Protein AF-A0A0A9EEJ4-F1 (afdb_monomer)

Nearest PDB structures (foldseek):
  5zhv-assembly1_B  TM=5.953E-01  e=1.862E-01  Mycobacterium tuberculosis H37Rv
  9gc3-assembly1_A  TM=5.800E-01  e=5.829E+00  Saccharomyces cerevisiae
  8yrs-assembly1_B  TM=2.855E-01  e=1.971E+00  Homo sapiens
  7zw0-assembly1_sh  TM=2.719E-01  e=3.080E+00  Saccharomyces cerevisiae W303

Radius of gyration: 34.34 Å; Cα contacts (8 Å, |Δi|>4): 118; chains: 1; bounding box: 47×84×95 Å

Structure (mmCIF, N/CA/C/O backbone):
data_AF-A0A0A9EEJ4-F1
#
_entry.id   AF-A0A0A9EEJ4-F1
#
loop_
_atom_site.group_PDB
_atom_site.id
_atom_site.type_symbol
_atom_site.label_atom_id
_atom_site.label_alt_id
_atom_site.label_comp_id
_atom_site.label_asym_id
_atom_site.label_entity_id
_atom_site.label_seq_id
_atom_site.pdbx_PDB_ins_code
_atom_site.Cartn_x
_atom_site.Cartn_y
_atom_site.Cartn_z
_atom_site.occupancy
_atom_site.B_iso_or_equiv
_atom_site.auth_seq_id
_atom_site.auth_comp_id
_atom_site.auth_asym_id
_atom_site.auth_atom_id
_atom_site.pdbx_PDB_model_num
ATOM 1 N N . MET A 1 1 ? 6.257 54.494 21.603 1.00 37.84 1 MET A N 1
ATOM 2 C CA . MET A 1 1 ? 5.695 55.769 21.110 1.00 37.84 1 MET A CA 1
ATOM 3 C C . MET A 1 1 ? 5.157 55.536 19.700 1.00 37.84 1 MET A C 1
ATOM 5 O O . MET A 1 1 ? 5.850 54.915 18.909 1.00 37.84 1 MET A O 1
ATOM 9 N N . ARG A 1 2 ? 3.903 55.949 19.459 1.00 38.66 2 ARG A N 1
ATOM 10 C CA . ARG A 1 2 ? 3.263 56.267 18.155 1.00 38.66 2 ARG A CA 1
ATOM 11 C C . ARG A 1 2 ? 4.177 57.194 17.315 1.00 38.66 2 ARG A C 1
ATOM 13 O O . ARG A 1 2 ? 4.984 57.869 17.937 1.00 38.66 2 ARG A O 1
ATOM 20 N N . SER A 1 3 ? 4.116 57.373 15.995 1.00 41.47 3 SER A N 1
ATOM 21 C CA . SER A 1 3 ? 3.251 56.992 14.863 1.00 41.47 3 SER A CA 1
ATOM 22 C C . SER A 1 3 ? 4.036 57.347 13.572 1.00 41.47 3 SER A C 1
ATOM 24 O O . SER A 1 3 ? 5.113 57.929 13.658 1.00 41.47 3 SER A O 1
ATOM 26 N N . ASP A 1 4 ? 3.423 57.068 12.420 1.00 43.72 4 ASP A N 1
ATOM 27 C CA . ASP A 1 4 ? 3.525 57.811 11.149 1.00 43.72 4 ASP A CA 1
ATOM 28 C C . ASP A 1 4 ? 4.424 57.255 10.030 1.00 43.72 4 ASP A C 1
ATOM 30 O O . ASP A 1 4 ? 5.625 57.491 9.947 1.00 43.72 4 ASP A O 1
ATOM 34 N N . TYR A 1 5 ? 3.747 56.593 9.082 1.00 50.38 5 TYR A N 1
ATOM 35 C CA . TYR A 1 5 ? 4.026 56.724 7.649 1.00 50.38 5 TYR A CA 1
ATOM 36 C C . TYR A 1 5 ? 3.528 58.093 7.158 1.00 50.38 5 TYR A C 1
ATOM 38 O O . TYR A 1 5 ? 2.455 58.539 7.571 1.00 50.38 5 TYR A O 1
ATOM 46 N N . PRO A 1 6 ? 4.265 58.740 6.247 1.00 56.38 6 PRO A N 1
ATOM 47 C CA . PRO A 1 6 ? 3.850 58.826 4.835 1.00 56.38 6 PRO A CA 1
ATOM 48 C C . PRO A 1 6 ? 5.083 58.655 3.914 1.00 56.38 6 PRO A C 1
ATOM 50 O O . PRO A 1 6 ? 6.211 58.663 4.382 1.00 56.38 6 PRO A O 1
ATOM 53 N N . GLY A 1 7 ? 5.051 58.474 2.598 1.00 40.34 7 GLY A N 1
ATOM 54 C CA . GLY A 1 7 ? 4.046 58.579 1.553 1.00 40.34 7 GLY A CA 1
ATOM 55 C C . GLY A 1 7 ? 4.814 58.761 0.227 1.00 40.34 7 GLY A C 1
ATOM 56 O O . GLY A 1 7 ? 5.746 59.551 0.165 1.00 40.34 7 GLY A O 1
ATOM 57 N N . ARG A 1 8 ? 4.443 57.967 -0.786 1.00 48.59 8 ARG A N 1
ATOM 58 C CA . ARG A 1 8 ? 4.643 58.102 -2.250 1.00 48.59 8 ARG A CA 1
ATOM 59 C C . ARG A 1 8 ? 5.646 59.133 -2.815 1.00 48.59 8 ARG A C 1
ATOM 61 O O . ARG A 1 8 ? 5.447 60.335 -2.701 1.00 48.59 8 ARG A O 1
ATOM 68 N N . SER A 1 9 ? 6.530 58.631 -3.679 1.00 49.25 9 SER A N 1
ATOM 69 C CA . SER A 1 9 ? 6.999 59.264 -4.929 1.00 49.25 9 SER A CA 1
ATOM 70 C C . SER A 1 9 ? 7.609 58.130 -5.772 1.00 49.25 9 SER A C 1
ATOM 72 O O . SER A 1 9 ? 8.343 57.330 -5.208 1.00 49.25 9 SER A O 1
ATOM 74 N N . GLY A 1 10 ? 7.349 57.864 -7.047 1.00 38.97 10 GLY A N 1
ATOM 75 C CA . GLY A 1 10 ? 6.720 58.557 -8.166 1.00 38.97 10 GLY A CA 1
ATOM 76 C C . GLY A 1 10 ? 7.375 57.955 -9.426 1.00 38.97 10 GLY A C 1
ATOM 77 O O . GLY A 1 10 ? 8.571 57.675 -9.386 1.00 38.97 10 GLY A O 1
ATOM 78 N N . GLY A 1 11 ? 6.624 57.717 -10.506 1.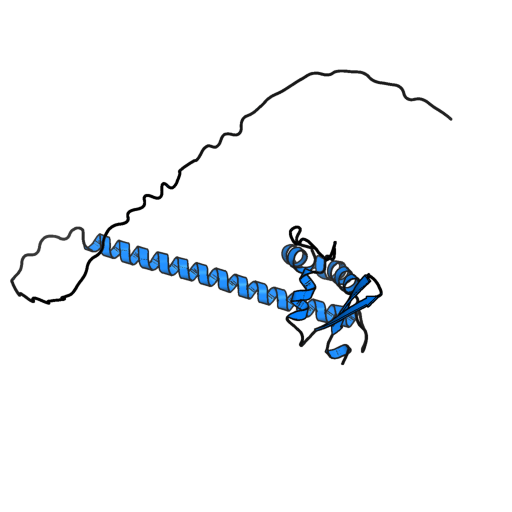00 43.16 11 GLY A N 1
ATOM 79 C CA . GLY A 1 11 ? 7.201 57.378 -11.816 1.00 43.16 11 GLY A CA 1
ATOM 80 C C . GLY A 1 11 ? 6.622 56.131 -12.475 1.00 43.16 11 GLY A C 1
ATOM 81 O O . GLY A 1 11 ? 7.197 55.049 -12.392 1.00 43.16 11 GLY A O 1
ATOM 82 N N . ASP A 1 12 ? 5.496 56.319 -13.156 1.00 41.22 12 ASP A N 1
ATOM 83 C CA . ASP A 1 12 ? 5.057 55.477 -14.263 1.00 41.22 12 ASP A CA 1
ATOM 84 C C . ASP A 1 12 ? 6.019 55.696 -15.445 1.00 41.22 12 ASP A C 1
ATOM 86 O O . ASP A 1 12 ? 6.327 56.849 -15.735 1.00 41.22 12 ASP A O 1
ATOM 90 N N . ASP A 1 13 ? 6.463 54.648 -16.150 1.00 47.88 13 ASP A N 1
ATOM 91 C CA . ASP A 1 13 ? 6.586 54.750 -17.609 1.00 47.88 13 ASP A CA 1
ATOM 92 C C . ASP A 1 13 ? 6.697 53.403 -18.333 1.00 47.88 13 ASP A C 1
ATOM 94 O O . ASP A 1 13 ? 7.284 52.423 -17.870 1.00 47.88 13 ASP A O 1
ATOM 98 N N . TYR A 1 14 ? 6.051 53.381 -19.491 1.00 42.03 14 TYR A N 1
ATOM 99 C CA . TYR A 1 14 ? 5.672 52.216 -20.272 1.00 42.03 14 TYR A CA 1
ATOM 100 C C . TYR A 1 14 ? 6.805 51.745 -21.194 1.00 42.03 14 TYR A C 1
ATOM 102 O O . TYR A 1 14 ? 7.314 52.503 -22.013 1.00 42.03 14 TYR A O 1
ATOM 110 N N . GLY A 1 15 ? 7.124 50.448 -21.144 1.00 43.34 15 GLY A N 1
ATOM 111 C CA . GLY A 1 15 ? 8.096 49.797 -22.028 1.00 43.34 15 GLY A CA 1
ATOM 112 C C . GLY A 1 15 ? 7.591 48.453 -22.542 1.00 43.34 15 GLY A C 1
ATOM 113 O O . GLY A 1 15 ? 8.057 47.396 -22.130 1.00 43.34 15 GLY A O 1
ATOM 114 N N . ARG A 1 16 ? 6.600 48.496 -23.434 1.00 46.62 16 ARG A N 1
ATOM 115 C CA . ARG A 1 16 ? 6.071 47.350 -24.182 1.00 46.62 16 ARG A CA 1
ATOM 116 C C . ARG A 1 16 ? 7.110 46.909 -25.220 1.00 46.62 16 ARG A C 1
ATOM 118 O O . ARG A 1 16 ? 7.367 47.651 -26.161 1.00 46.62 16 ARG A O 1
ATOM 125 N N 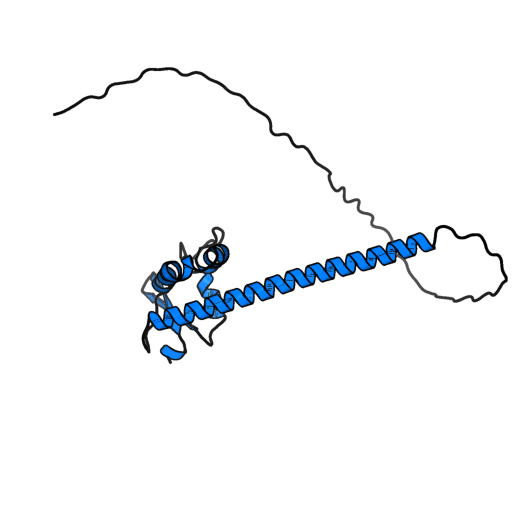. SER A 1 17 ? 7.652 45.699 -25.096 1.00 47.75 17 SER A N 1
ATOM 126 C CA . SER A 1 17 ? 8.357 45.031 -26.197 1.00 47.75 17 SER A CA 1
ATOM 127 C C . SER A 1 17 ? 7.843 43.603 -26.345 1.00 47.75 17 SER A C 1
ATOM 129 O O . SER A 1 17 ? 8.159 42.715 -25.556 1.00 47.75 17 SER A O 1
ATOM 131 N N . ASN A 1 18 ? 6.986 43.429 -27.352 1.00 47.16 18 ASN A N 1
ATOM 132 C CA . ASN A 1 18 ? 6.568 42.141 -27.884 1.00 47.16 18 ASN A CA 1
ATOM 133 C C . ASN A 1 18 ? 7.715 41.576 -28.730 1.00 47.16 18 ASN A C 1
ATOM 135 O O . ASN A 1 18 ? 8.058 42.152 -29.761 1.00 47.16 18 ASN A O 1
ATOM 139 N N . GLY A 1 19 ? 8.265 40.437 -28.316 1.00 46.44 19 GLY A N 1
ATOM 140 C CA . GLY A 1 19 ? 9.132 39.600 -29.139 1.00 46.44 19 GLY A CA 1
ATOM 141 C C . GLY A 1 19 ? 8.410 38.303 -29.477 1.00 46.44 19 GLY A C 1
ATOM 142 O O . GLY A 1 19 ? 8.308 37.417 -28.634 1.00 46.44 19 GLY A O 1
ATOM 143 N N . ASP A 1 20 ? 7.889 38.239 -30.700 1.00 47.47 20 ASP A N 1
ATOM 144 C CA . ASP A 1 20 ? 7.136 37.123 -31.262 1.00 47.47 20 ASP A CA 1
ATOM 145 C C . ASP A 1 20 ? 7.903 35.794 -31.246 1.00 47.47 20 ASP A C 1
ATOM 147 O O . ASP A 1 20 ? 9.021 35.636 -31.736 1.00 47.47 20 ASP A O 1
ATOM 151 N N . ASN A 1 21 ? 7.188 34.793 -30.767 1.00 46.34 21 ASN A N 1
ATOM 152 C CA . ASN A 1 21 ? 7.410 33.370 -30.900 1.00 46.34 21 ASN A CA 1
ATOM 153 C C . ASN A 1 21 ? 6.826 32.884 -32.237 1.00 46.34 21 ASN A C 1
ATOM 155 O O . ASN A 1 21 ? 5.614 32.766 -32.408 1.00 46.34 21 ASN A O 1
ATOM 159 N N . ARG A 1 22 ? 7.694 32.547 -33.202 1.00 36.47 22 ARG A N 1
ATOM 160 C CA . ARG A 1 22 ? 7.271 31.918 -34.464 1.00 36.47 22 ARG A CA 1
ATOM 161 C C . ARG A 1 22 ? 8.264 30.867 -34.956 1.00 36.47 22 ARG A C 1
ATOM 163 O O . ARG A 1 22 ? 9.006 31.100 -35.902 1.00 36.47 22 ARG A O 1
ATOM 170 N N . ILE A 1 23 ? 8.212 29.669 -34.376 1.00 46.16 23 ILE A N 1
ATOM 171 C CA . ILE A 1 23 ? 8.707 28.464 -35.055 1.00 46.16 23 ILE A CA 1
ATOM 172 C C . ILE A 1 23 ? 7.507 27.811 -35.743 1.00 46.16 23 ILE A C 1
ATOM 174 O O . ILE A 1 23 ? 6.693 27.130 -35.127 1.00 46.16 23 ILE A O 1
ATOM 178 N N . LYS A 1 24 ? 7.374 28.089 -37.043 1.00 52.50 24 LYS A N 1
ATOM 179 C CA . LYS A 1 24 ? 6.506 27.354 -37.964 1.00 52.50 24 LYS A CA 1
ATOM 180 C C . LYS A 1 24 ? 7.285 26.151 -38.493 1.00 52.50 24 LYS A C 1
ATOM 182 O O . LYS A 1 24 ? 8.160 26.339 -39.329 1.00 52.50 24 LYS A O 1
ATOM 187 N N . THR A 1 25 ? 6.876 24.945 -38.116 1.00 39.69 25 THR A N 1
ATOM 188 C CA . THR A 1 25 ? 7.113 23.747 -38.934 1.00 39.69 25 THR A CA 1
ATOM 189 C C . THR A 1 25 ? 5.821 22.948 -38.977 1.00 39.69 25 THR A C 1
ATOM 191 O O . THR A 1 25 ? 5.593 22.035 -38.191 1.00 39.69 25 THR A O 1
ATOM 194 N N . GLY A 1 26 ? 4.932 23.356 -39.879 1.00 36.62 26 GLY A N 1
ATOM 195 C CA . GLY A 1 26 ? 3.827 22.522 -40.320 1.00 36.62 26 GLY A CA 1
ATOM 196 C C . GLY A 1 26 ? 4.304 21.684 -41.493 1.00 36.62 26 GLY A C 1
ATOM 197 O O . GLY A 1 26 ? 4.732 22.260 -42.482 1.00 36.62 26 GLY A O 1
ATOM 198 N N . ASN A 1 27 ? 4.198 20.361 -41.382 1.00 43.28 27 ASN A N 1
ATOM 199 C CA . ASN A 1 27 ? 4.084 19.462 -42.525 1.00 43.28 27 ASN A CA 1
ATOM 200 C C . ASN A 1 27 ? 2.895 18.540 -42.249 1.00 43.28 27 ASN A C 1
ATOM 202 O O . ASN A 1 27 ? 2.965 17.560 -41.512 1.00 43.28 27 ASN A O 1
ATOM 206 N N . GLU A 1 28 ? 1.771 18.961 -42.809 1.00 41.34 28 GLU A N 1
ATOM 207 C CA . GLU A 1 28 ? 0.461 18.342 -42.767 1.00 41.34 28 GLU A CA 1
ATOM 208 C C . GLU A 1 28 ? 0.470 16.994 -43.506 1.00 41.34 28 GLU A C 1
ATOM 210 O O . GLU A 1 28 ? 0.708 16.926 -44.714 1.00 41.34 28 GLU A O 1
ATOM 215 N N . MET A 1 29 ? 0.210 15.896 -42.787 1.00 47.00 29 MET A N 1
ATOM 216 C CA . MET A 1 29 ? 0.003 14.580 -43.396 1.00 47.00 29 MET A CA 1
ATOM 217 C C . MET A 1 29 ? -1.349 14.548 -44.107 1.00 47.00 29 MET A C 1
ATOM 219 O O . MET A 1 29 ? -2.385 14.191 -43.541 1.00 47.00 29 MET A O 1
ATOM 223 N N . ARG A 1 30 ? -1.327 14.888 -45.393 1.00 48.34 30 ARG A N 1
ATOM 224 C CA . ARG A 1 30 ? -2.459 14.729 -46.302 1.00 48.34 30 ARG A CA 1
ATOM 225 C C . ARG A 1 30 ? -2.696 13.236 -46.565 1.00 48.34 30 ARG A C 1
ATOM 227 O O . ARG A 1 30 ? -2.124 12.647 -47.479 1.00 48.34 30 ARG A O 1
ATOM 234 N N . ARG A 1 31 ? -3.557 12.606 -45.757 1.00 46.72 31 ARG A N 1
ATOM 235 C CA . ARG A 1 31 ? -4.107 11.267 -46.029 1.00 46.72 31 ARG A CA 1
ATOM 236 C C . ARG A 1 31 ? -4.924 11.320 -47.319 1.00 46.72 31 ARG A C 1
ATOM 238 O O . ARG A 1 31 ? -6.048 11.817 -47.331 1.00 46.72 31 ARG A O 1
ATOM 245 N N . LYS A 1 32 ? -4.360 10.808 -48.413 1.00 51.06 32 LYS A N 1
ATOM 246 C CA . LYS A 1 32 ? -5.093 10.573 -49.657 1.00 51.06 32 LYS A CA 1
ATOM 247 C C . LYS A 1 32 ? -5.678 9.164 -49.601 1.00 51.06 32 LYS A C 1
ATOM 249 O O . LYS A 1 32 ? -4.960 8.172 -49.643 1.00 51.06 32 LYS A O 1
ATOM 254 N N . LEU A 1 33 ? -6.996 9.108 -49.451 1.00 51.00 33 LEU A N 1
ATOM 255 C CA . LEU A 1 33 ? -7.800 7.901 -49.567 1.00 51.00 33 LEU A CA 1
ATOM 256 C C . LEU A 1 33 ? -7.729 7.412 -51.024 1.00 51.00 33 LEU A C 1
ATOM 258 O O . LEU A 1 33 ? -8.130 8.143 -51.928 1.00 51.00 33 LEU A O 1
ATOM 262 N N . MET A 1 34 ? -7.268 6.184 -51.253 1.00 43.66 34 MET A N 1
ATOM 263 C CA . MET A 1 34 ? -7.609 5.436 -52.463 1.00 43.66 34 MET A CA 1
ATOM 264 C C . MET A 1 34 ? -8.391 4.193 -52.045 1.00 43.66 34 MET A C 1
ATOM 266 O O . MET A 1 34 ? -7.848 3.222 -51.531 1.00 43.66 34 MET A O 1
ATOM 270 N N . ARG A 1 35 ? -9.713 4.283 -52.219 1.00 48.00 35 ARG A N 1
ATOM 271 C CA . ARG A 1 35 ? -10.595 3.129 -52.422 1.00 48.00 35 ARG A CA 1
ATOM 272 C C . ARG A 1 35 ? -10.533 2.753 -53.905 1.00 48.00 35 ARG A C 1
ATOM 274 O O . ARG A 1 35 ? -10.275 3.630 -54.723 1.00 48.00 35 ARG A O 1
ATOM 281 N N . GLN A 1 36 ? -10.942 1.512 -54.190 1.00 38.81 36 GLN A N 1
ATOM 282 C CA . GLN A 1 36 ? -11.051 0.807 -55.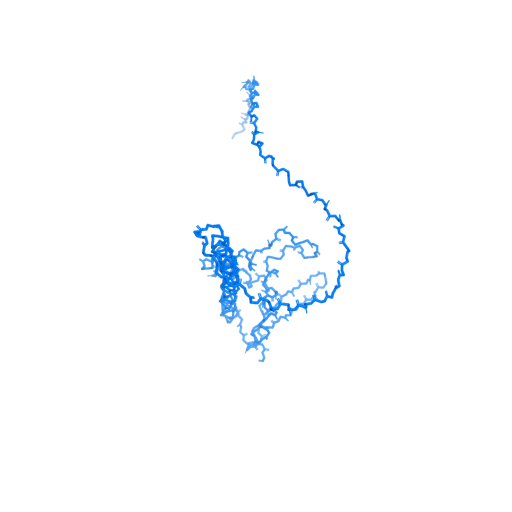485 1.00 38.81 36 GLN A CA 1
ATOM 283 C C . GLN A 1 36 ? -9.851 -0.134 -55.707 1.00 38.81 36 GLN A C 1
ATOM 285 O O . GLN A 1 36 ? -8.719 0.286 -55.559 1.00 38.81 36 GLN A O 1
ATOM 290 N N . SER A 1 37 ? -9.999 -1.426 -56.005 1.00 35.44 37 SER A N 1
ATOM 291 C CA . SER A 1 37 ? -11.172 -2.204 -56.413 1.00 35.44 37 SER A CA 1
ATOM 292 C C . SER A 1 37 ? -10.875 -3.708 -56.327 1.00 35.44 37 SER A C 1
ATOM 294 O O . SER A 1 37 ? -9.885 -4.172 -56.870 1.00 35.44 37 SER A O 1
ATOM 296 N N . LYS A 1 38 ? -11.778 -4.452 -55.678 1.00 41.28 38 LYS A N 1
ATOM 297 C CA . LYS A 1 38 ? -12.442 -5.673 -56.176 1.00 41.28 38 LYS A CA 1
ATOM 298 C C . LYS A 1 38 ? -11.777 -6.448 -57.339 1.00 41.28 38 LYS A C 1
ATOM 300 O O . LYS A 1 38 ? -11.700 -5.896 -58.432 1.00 41.28 38 LYS A O 1
ATOM 305 N N . LYS A 1 39 ? -11.630 -7.768 -57.100 1.00 33.50 39 LYS A N 1
ATOM 306 C CA . LYS A 1 39 ? -11.737 -8.966 -57.988 1.00 33.50 39 LYS A CA 1
ATOM 307 C C . LYS A 1 39 ? -10.468 -9.832 -57.903 1.00 33.50 39 LYS A C 1
ATOM 309 O O . LYS A 1 39 ? -9.380 -9.317 -58.092 1.00 33.50 39 LYS A O 1
ATOM 314 N N . SER A 1 40 ? -10.561 -11.027 -57.298 1.00 34.19 40 SER A N 1
ATOM 315 C CA . SER A 1 40 ? -10.888 -12.333 -57.931 1.00 34.19 40 SER A CA 1
ATOM 316 C C . SER A 1 40 ? -9.759 -12.776 -58.865 1.00 34.19 40 SER A C 1
ATOM 318 O O . SER A 1 40 ? -9.239 -11.943 -59.582 1.00 34.19 40 SER A O 1
ATOM 320 N N . SER A 1 41 ? -9.372 -14.024 -59.053 1.00 37.47 41 SER A N 1
ATOM 321 C CA . SER A 1 41 ? -9.774 -15.360 -58.622 1.00 37.47 41 SER A CA 1
ATOM 322 C C . SER A 1 41 ? -8.772 -16.258 -59.354 1.00 37.47 41 SER A C 1
ATOM 324 O O . SER A 1 41 ? -8.537 -16.000 -60.529 1.00 37.47 41 SER A O 1
ATOM 326 N N . GLY A 1 42 ? -8.287 -17.318 -58.713 1.00 40.59 42 GLY A N 1
ATOM 327 C CA . GLY A 1 42 ? -7.946 -18.562 -59.409 1.00 40.59 42 GLY A CA 1
ATOM 328 C C . GLY A 1 42 ? -6.647 -18.634 -60.223 1.00 40.59 42 GLY A C 1
ATOM 329 O O . GLY A 1 42 ? -6.209 -17.689 -60.861 1.00 40.59 42 GLY A O 1
ATOM 330 N N . GLU A 1 43 ? -6.116 -19.856 -60.208 1.00 33.38 43 GLU A N 1
ATOM 331 C CA . GLU A 1 43 ? -5.149 -20.452 -61.135 1.00 33.38 43 GLU A CA 1
ATOM 332 C C . GLU A 1 43 ? -3.680 -20.020 -61.069 1.00 33.38 43 GLU A C 1
ATOM 334 O O . GLU A 1 43 ? -3.154 -19.243 -61.859 1.00 33.38 43 GLU A O 1
ATOM 339 N N . LEU A 1 44 ? -2.974 -20.714 -60.173 1.00 42.44 44 LEU A N 1
ATOM 340 C CA . LEU A 1 44 ? -1.598 -21.126 -60.400 1.00 42.44 44 LEU A CA 1
ATOM 341 C C . LEU A 1 44 ? -1.589 -22.215 -61.489 1.00 42.44 44 LEU A C 1
ATOM 343 O O . LEU A 1 44 ? -1.829 -23.384 -61.193 1.00 42.44 44 LEU A O 1
ATOM 347 N N . VAL A 1 45 ? -1.292 -21.843 -62.733 1.00 32.56 45 VAL A N 1
ATOM 348 C CA . VAL A 1 45 ? -0.863 -22.805 -63.756 1.00 32.56 45 VAL A CA 1
ATOM 349 C C . VAL A 1 45 ? 0.636 -22.637 -63.939 1.00 32.56 45 VAL A C 1
ATOM 351 O O . VAL A 1 45 ? 1.124 -21.670 -64.521 1.00 32.56 45 VAL A O 1
ATOM 354 N N . ILE A 1 46 ? 1.371 -23.594 -63.382 1.00 47.97 46 ILE A N 1
ATOM 355 C CA . ILE A 1 46 ? 2.795 -23.783 -63.629 1.00 47.97 46 ILE A CA 1
ATOM 356 C C . ILE A 1 46 ? 2.919 -24.261 -65.077 1.00 47.97 46 ILE A C 1
ATOM 358 O O . ILE A 1 46 ? 2.650 -25.423 -65.369 1.00 47.97 46 ILE A O 1
ATOM 362 N N . SER A 1 47 ? 3.323 -23.375 -65.988 1.00 34.72 47 SER A N 1
ATOM 363 C CA . SER A 1 47 ? 3.819 -23.790 -67.299 1.00 34.72 47 SER A CA 1
ATOM 364 C C . SER A 1 47 ? 5.340 -23.759 -67.271 1.00 34.72 47 SER A C 1
ATOM 366 O O . SER A 1 47 ? 5.969 -22.710 -67.394 1.00 34.72 47 SER A O 1
ATOM 368 N N . ASN A 1 48 ? 5.917 -24.940 -67.067 1.00 43.44 48 ASN A N 1
ATOM 369 C CA . ASN A 1 48 ? 7.334 -25.211 -67.229 1.00 43.44 48 ASN A CA 1
ATOM 370 C C . ASN A 1 48 ? 7.624 -25.319 -68.736 1.00 43.44 48 ASN A C 1
ATOM 372 O O . ASN A 1 48 ? 7.252 -26.310 -69.363 1.00 43.44 48 ASN A O 1
ATOM 376 N N . SER A 1 49 ? 8.256 -24.305 -69.330 1.00 41.94 49 SER A N 1
ATOM 377 C CA . SER A 1 49 ? 8.823 -24.409 -70.678 1.00 41.94 49 SER A CA 1
ATOM 378 C C . SER A 1 49 ? 10.313 -24.092 -70.641 1.00 41.94 49 SER A C 1
ATOM 380 O O . SER A 1 49 ? 10.740 -22.946 -70.523 1.00 41.94 49 SER A O 1
ATOM 382 N N . TYR A 1 50 ? 11.078 -25.168 -70.731 1.00 46.25 50 TYR A N 1
ATOM 383 C CA . TYR A 1 50 ? 12.512 -25.260 -70.977 1.00 46.25 50 TYR A CA 1
ATOM 384 C C . TYR A 1 50 ? 12.879 -24.564 -72.299 1.00 46.25 50 TYR A C 1
ATOM 386 O O . TYR A 1 50 ? 12.241 -24.819 -73.319 1.00 46.25 50 TYR A O 1
ATOM 394 N N . GLY A 1 51 ? 13.928 -23.732 -72.295 1.00 32.28 51 GLY A N 1
ATOM 395 C CA . GLY A 1 51 ? 14.416 -23.078 -73.514 1.00 32.28 51 GLY A CA 1
ATOM 396 C C . GLY A 1 51 ? 15.613 -22.137 -73.327 1.00 32.28 51 GLY A C 1
ATOM 397 O O . GLY A 1 51 ? 15.443 -20.931 -73.371 1.00 32.28 51 GLY A O 1
ATOM 398 N N . ILE A 1 52 ? 16.797 -22.725 -73.121 1.00 35.09 52 ILE A N 1
ATOM 399 C CA . ILE A 1 52 ? 18.145 -22.318 -73.589 1.00 35.09 52 ILE A CA 1
ATOM 400 C C . ILE A 1 52 ? 18.590 -20.835 -73.462 1.00 35.09 52 ILE A C 1
ATOM 402 O O . ILE A 1 52 ? 18.191 -19.971 -74.231 1.00 35.09 52 ILE A O 1
ATOM 406 N N . ASN A 1 53 ? 19.563 -20.646 -72.557 1.00 41.84 53 ASN A N 1
ATOM 407 C CA . ASN A 1 53 ? 20.732 -19.746 -72.549 1.00 41.84 53 ASN A CA 1
ATOM 408 C C . ASN A 1 53 ? 20.681 -18.396 -73.292 1.00 41.84 53 ASN A C 1
ATOM 410 O O . ASN A 1 53 ? 20.839 -18.336 -74.509 1.00 41.84 53 ASN A O 1
ATOM 414 N N . ALA A 1 54 ? 20.751 -17.320 -72.510 1.00 36.34 54 ALA A N 1
ATOM 415 C CA . ALA A 1 54 ? 21.707 -16.234 -72.721 1.00 36.34 54 ALA A CA 1
ATOM 416 C C . ALA A 1 54 ? 21.919 -15.526 -71.375 1.00 36.34 54 ALA A C 1
ATOM 418 O O . ALA A 1 54 ? 20.946 -15.088 -70.767 1.00 36.34 54 ALA A O 1
ATOM 419 N N . ASP A 1 55 ? 23.162 -15.422 -70.905 1.00 45.19 55 ASP A N 1
ATOM 420 C CA . ASP A 1 55 ? 23.506 -14.480 -69.838 1.00 45.19 55 ASP A CA 1
ATOM 421 C C . ASP A 1 55 ? 23.393 -13.047 -70.381 1.00 45.19 55 ASP A C 1
ATOM 423 O O . ASP A 1 55 ? 23.989 -12.737 -71.418 1.00 45.19 55 ASP A O 1
ATOM 427 N N . PRO A 1 56 ? 22.752 -12.129 -69.642 1.00 39.91 56 PRO A N 1
ATOM 428 C CA . PRO A 1 56 ? 23.193 -10.752 -69.635 1.00 39.91 56 PRO A CA 1
ATOM 429 C C . PRO A 1 56 ? 23.564 -10.355 -68.206 1.00 39.91 56 PRO A C 1
ATOM 431 O O . PRO A 1 56 ? 22.728 -10.295 -67.309 1.00 39.91 56 PRO A O 1
ATOM 434 N N . VAL A 1 57 ? 24.859 -10.093 -68.030 1.00 42.28 57 VAL A N 1
ATOM 435 C CA . VAL A 1 57 ? 25.417 -8.951 -67.291 1.00 42.28 57 VAL A CA 1
ATOM 436 C C . VAL A 1 57 ? 24.471 -8.381 -66.227 1.00 42.28 57 VAL A C 1
ATOM 438 O O . VAL A 1 57 ? 23.540 -7.630 -66.517 1.00 42.28 57 VAL A O 1
ATOM 441 N N . GLY A 1 58 ? 24.746 -8.753 -64.976 1.00 52.44 58 GLY A N 1
ATOM 442 C CA . GLY A 1 58 ? 23.915 -8.435 -63.826 1.00 52.44 58 GLY A CA 1
ATOM 443 C C . GLY A 1 58 ? 23.638 -6.948 -63.672 1.00 52.44 58 GLY A C 1
ATOM 444 O O . GLY A 1 58 ? 24.550 -6.124 -63.680 1.00 52.44 58 GLY A O 1
ATOM 445 N N . THR A 1 59 ? 22.376 -6.583 -63.467 1.00 52.28 59 THR A N 1
ATOM 446 C CA . THR A 1 59 ? 22.036 -5.326 -62.800 1.00 52.28 59 THR A CA 1
ATOM 447 C C . THR A 1 59 ? 20.597 -5.347 -62.279 1.00 52.28 59 THR A C 1
ATOM 449 O O . THR A 1 59 ? 19.670 -5.793 -62.944 1.00 52.28 59 THR A O 1
ATOM 452 N N . LEU A 1 60 ? 20.426 -4.770 -61.087 1.00 47.25 60 LEU A N 1
ATOM 453 C CA . LEU A 1 60 ? 19.184 -4.276 -60.477 1.00 47.25 60 LEU A CA 1
ATOM 454 C C . LEU A 1 60 ? 18.344 -5.230 -59.604 1.00 47.25 60 LEU A C 1
ATOM 456 O O . LEU A 1 60 ? 17.935 -4.775 -58.539 1.00 47.25 60 LEU A O 1
ATOM 460 N N . SER A 1 61 ? 18.136 -6.506 -59.945 1.00 46.44 61 SER A N 1
ATOM 461 C CA . SER A 1 61 ? 17.245 -7.384 -59.144 1.00 46.44 61 SER A CA 1
ATOM 462 C C . SER A 1 61 ? 17.802 -7.721 -57.746 1.00 46.44 61 SER A C 1
ATOM 464 O O . SER A 1 61 ? 17.092 -7.638 -56.743 1.00 46.44 61 SER A O 1
ATOM 466 N N . ASP A 1 62 ? 19.108 -7.979 -57.636 1.00 47.50 62 ASP A N 1
ATOM 467 C CA . ASP A 1 62 ? 19.736 -8.384 -56.365 1.00 47.50 62 ASP A CA 1
ATOM 468 C C . ASP A 1 62 ? 19.815 -7.250 -55.332 1.00 47.50 62 ASP A C 1
ATOM 470 O O . ASP A 1 62 ? 19.853 -7.483 -54.121 1.00 47.50 62 ASP A O 1
ATOM 474 N N . ARG A 1 63 ? 19.797 -5.991 -55.791 1.00 49.38 63 ARG A N 1
ATOM 475 C CA . ARG A 1 63 ? 19.870 -4.817 -54.906 1.00 49.38 63 ARG A CA 1
ATOM 476 C C . ARG A 1 63 ? 18.549 -4.552 -54.189 1.00 49.38 63 ARG A C 1
ATOM 478 O O . ARG A 1 63 ? 18.577 -3.997 -53.094 1.00 49.38 63 ARG A O 1
ATOM 485 N N . VAL A 1 64 ? 17.419 -4.941 -54.782 1.00 51.66 64 VAL A N 1
ATOM 486 C CA . VAL A 1 64 ? 16.092 -4.771 -54.172 1.00 51.66 64 VAL A CA 1
ATOM 487 C C . VAL A 1 64 ? 15.846 -5.870 -53.137 1.00 51.66 64 VAL A C 1
ATOM 489 O O . VAL A 1 64 ? 15.487 -5.540 -52.009 1.00 51.66 64 VAL A O 1
ATOM 492 N N . ASN A 1 65 ? 16.199 -7.127 -53.440 1.00 51.88 65 ASN A N 1
ATOM 493 C CA . ASN A 1 65 ? 16.134 -8.232 -52.473 1.00 51.88 65 ASN A CA 1
ATOM 494 C C . ASN A 1 65 ? 17.052 -8.007 -51.261 1.00 51.88 65 ASN A C 1
ATOM 496 O O . ASN A 1 65 ? 16.620 -8.178 -50.126 1.00 51.88 65 ASN A O 1
ATOM 500 N N . MET A 1 66 ? 18.291 -7.540 -51.460 1.00 53.12 66 MET A N 1
ATOM 501 C CA . MET A 1 66 ? 19.175 -7.193 -50.336 1.00 53.12 66 MET A CA 1
ATOM 502 C C . MET A 1 66 ? 18.630 -6.042 -49.480 1.00 53.12 66 MET A C 1
ATOM 504 O O . MET A 1 66 ? 18.842 -6.022 -48.270 1.00 53.12 66 MET A O 1
ATOM 508 N N . LEU A 1 67 ? 17.934 -5.071 -50.079 1.00 55.47 67 LEU A N 1
ATOM 509 C CA . LEU A 1 67 ? 17.367 -3.938 -49.347 1.00 55.47 67 LEU A CA 1
ATOM 510 C C . LEU A 1 67 ? 16.085 -4.323 -48.596 1.00 55.47 67 LEU A C 1
ATOM 512 O O . LEU A 1 67 ? 15.862 -3.803 -47.507 1.00 55.47 67 LEU A O 1
ATOM 516 N N . GLU A 1 68 ? 15.271 -5.232 -49.135 1.00 52.94 68 GLU A N 1
ATOM 517 C CA . GLU A 1 68 ? 14.091 -5.782 -48.458 1.00 52.94 68 GLU A CA 1
ATOM 518 C C . GLU A 1 68 ? 14.460 -6.741 -47.325 1.00 52.94 68 GLU A C 1
ATOM 520 O O . GLU A 1 68 ? 13.914 -6.592 -46.235 1.00 52.94 68 GLU A O 1
ATOM 525 N N . ILE A 1 69 ? 15.454 -7.620 -47.507 1.00 56.09 69 ILE A N 1
ATOM 526 C CA . ILE A 1 69 ? 15.987 -8.472 -46.426 1.00 56.09 69 ILE A CA 1
ATOM 527 C C . ILE A 1 69 ? 16.538 -7.593 -45.291 1.00 56.09 69 ILE A C 1
ATOM 529 O O . ILE A 1 69 ? 16.177 -7.760 -44.128 1.00 56.09 69 ILE A O 1
ATOM 533 N N . ARG A 1 70 ? 17.320 -6.555 -45.626 1.00 56.84 70 ARG A N 1
ATOM 534 C CA . ARG A 1 70 ? 17.887 -5.626 -44.633 1.00 56.84 70 ARG A CA 1
ATOM 535 C C . ARG A 1 70 ? 16.836 -4.730 -43.958 1.00 56.84 70 ARG A C 1
ATOM 537 O O . ARG A 1 70 ? 17.081 -4.252 -42.852 1.00 56.84 70 ARG A O 1
ATOM 544 N N . ARG A 1 71 ? 15.692 -4.465 -44.605 1.00 56.91 71 ARG A N 1
ATOM 545 C CA . ARG A 1 71 ? 14.551 -3.724 -44.026 1.00 56.91 71 ARG A CA 1
ATOM 546 C C . ARG A 1 71 ? 13.710 -4.621 -43.114 1.00 56.91 71 ARG A C 1
ATOM 548 O O . ARG A 1 71 ? 13.451 -4.226 -41.983 1.00 56.91 71 ARG A O 1
ATOM 555 N N . ALA A 1 72 ? 13.382 -5.836 -43.552 1.00 55.56 72 ALA A N 1
ATOM 556 C CA . ALA A 1 72 ? 12.630 -6.814 -42.768 1.00 55.56 72 ALA A CA 1
ATOM 557 C C . ALA A 1 72 ? 13.368 -7.231 -41.482 1.00 55.56 72 ALA A C 1
ATOM 559 O O . ALA A 1 72 ? 12.750 -7.311 -40.417 1.00 55.56 72 ALA A O 1
ATOM 560 N N . ASP A 1 73 ? 14.693 -7.407 -41.540 1.00 59.00 73 ASP A N 1
ATOM 561 C CA . ASP A 1 73 ? 15.512 -7.696 -40.356 1.00 59.00 73 ASP A CA 1
ATOM 562 C C . ASP A 1 73 ? 15.553 -6.515 -39.380 1.00 59.00 73 ASP A C 1
ATOM 564 O O . ASP A 1 73 ? 15.456 -6.703 -38.167 1.00 59.00 73 ASP A O 1
ATOM 568 N N . LYS A 1 74 ? 15.643 -5.282 -39.893 1.00 60.94 74 LYS A N 1
ATOM 569 C CA . LYS A 1 74 ? 15.691 -4.073 -39.059 1.00 60.94 74 LYS A CA 1
ATOM 570 C C . LYS A 1 74 ? 14.348 -3.779 -38.386 1.00 60.94 74 LYS A C 1
ATOM 572 O O . LYS A 1 74 ? 14.335 -3.368 -37.226 1.00 60.94 74 LYS A O 1
ATOM 577 N N . ASP A 1 75 ? 13.234 -4.023 -39.071 1.00 65.94 75 ASP A N 1
ATOM 578 C CA . ASP A 1 75 ? 11.890 -3.865 -38.507 1.00 65.94 75 ASP A CA 1
ATOM 579 C C . ASP A 1 75 ? 11.586 -4.962 -37.473 1.00 65.94 75 ASP A C 1
ATOM 581 O O . ASP A 1 75 ? 11.035 -4.681 -36.405 1.00 65.94 75 ASP A O 1
ATOM 585 N N . THR A 1 76 ? 12.044 -6.193 -37.723 1.00 75.69 76 THR A N 1
ATOM 586 C CA . THR A 1 76 ? 11.949 -7.303 -36.762 1.00 75.69 76 THR A CA 1
ATOM 587 C C . THR A 1 76 ? 12.809 -7.050 -35.522 1.00 75.69 76 THR A C 1
ATOM 589 O O . THR A 1 76 ? 12.359 -7.296 -34.400 1.00 75.69 76 THR A O 1
ATOM 592 N N . GLU A 1 77 ? 14.025 -6.528 -35.693 1.00 77.62 77 GLU A N 1
ATOM 593 C CA . GLU A 1 77 ? 14.928 -6.225 -34.584 1.00 77.62 77 GLU A CA 1
ATOM 594 C C . GLU A 1 77 ? 14.440 -5.035 -33.754 1.00 77.62 77 GLU A C 1
ATOM 596 O O . GLU A 1 77 ? 14.389 -5.133 -32.531 1.00 77.62 77 GLU A O 1
ATOM 601 N N . ASN A 1 78 ? 13.955 -3.958 -34.382 1.00 79.56 78 ASN A N 1
ATOM 602 C CA . ASN A 1 78 ? 13.300 -2.862 -33.661 1.00 79.56 78 ASN A CA 1
ATOM 603 C C . ASN A 1 78 ? 12.096 -3.361 -32.847 1.00 79.56 78 ASN A C 1
ATOM 605 O O . ASN A 1 78 ? 11.939 -2.993 -31.684 1.00 79.56 78 ASN A O 1
ATOM 609 N N . GLN A 1 79 ? 11.281 -4.260 -33.408 1.00 81.12 79 GLN A N 1
ATOM 610 C CA . GLN A 1 79 ? 10.154 -4.854 -32.687 1.00 81.12 79 GLN A CA 1
ATOM 611 C C . GLN A 1 79 ? 10.605 -5.773 -31.535 1.00 81.12 79 GLN A C 1
ATOM 613 O O . GLN A 1 79 ? 9.919 -5.886 -30.514 1.00 81.12 79 GLN A O 1
ATOM 618 N N . ARG A 1 80 ? 11.744 -6.464 -31.669 1.00 81.88 80 ARG A N 1
ATOM 619 C CA . ARG A 1 80 ? 12.346 -7.264 -30.587 1.00 81.88 80 ARG A CA 1
ATOM 620 C C . ARG A 1 80 ? 12.909 -6.382 -29.480 1.00 81.88 80 ARG A C 1
ATOM 622 O O . ARG A 1 80 ? 12.629 -6.662 -28.317 1.00 81.88 80 ARG A O 1
ATOM 629 N N . LEU A 1 81 ? 13.626 -5.315 -29.824 1.00 83.50 81 LEU A N 1
ATOM 630 C CA . LEU A 1 81 ? 14.152 -4.335 -28.875 1.00 83.50 81 LEU A CA 1
ATOM 631 C C . LEU A 1 81 ? 13.023 -3.638 -28.119 1.00 83.50 81 LEU A C 1
ATOM 633 O O . LEU A 1 81 ? 13.087 -3.536 -26.900 1.00 83.50 81 LEU A O 1
ATOM 637 N N . GLN A 1 82 ? 11.947 -3.253 -28.807 1.00 80.69 82 GLN A N 1
ATOM 638 C CA . GLN A 1 82 ? 10.776 -2.655 -28.170 1.00 80.69 82 GLN A CA 1
ATOM 639 C C . GLN A 1 82 ? 10.072 -3.634 -27.219 1.00 80.69 82 GLN A C 1
ATOM 641 O O . GLN A 1 82 ? 9.722 -3.260 -26.102 1.00 80.69 82 GLN A O 1
ATOM 646 N N . ARG A 1 83 ? 9.917 -4.910 -27.611 1.00 78.38 83 ARG A N 1
ATOM 647 C CA . ARG A 1 83 ? 9.388 -5.954 -26.713 1.00 78.38 83 ARG A CA 1
ATOM 648 C C . ARG A 1 83 ? 10.302 -6.225 -25.522 1.00 78.38 83 ARG A C 1
ATOM 650 O O . ARG A 1 83 ? 9.792 -6.482 -24.438 1.00 78.38 83 ARG A O 1
ATOM 657 N N . ARG A 1 84 ? 11.624 -6.204 -25.713 1.00 78.44 84 ARG A N 1
ATOM 658 C CA . ARG A 1 84 ? 12.596 -6.377 -24.628 1.00 78.44 84 ARG A CA 1
ATOM 659 C C . ARG A 1 84 ? 12.524 -5.197 -23.663 1.00 78.44 84 ARG A C 1
ATOM 661 O O . ARG A 1 84 ? 12.318 -5.431 -22.487 1.00 78.44 84 ARG A O 1
ATOM 668 N N . ALA A 1 85 ? 12.554 -3.965 -24.167 1.00 75.38 85 ALA A N 1
ATOM 669 C CA . ALA A 1 85 ? 12.427 -2.761 -23.352 1.00 75.38 85 ALA A CA 1
ATOM 670 C C . ALA A 1 85 ? 11.131 -2.751 -22.526 1.00 75.38 85 ALA A C 1
ATOM 672 O O . ALA A 1 85 ? 11.182 -2.469 -21.337 1.00 75.38 85 ALA A O 1
ATOM 673 N N . TYR A 1 86 ? 9.992 -3.123 -23.124 1.00 77.06 86 TYR A N 1
ATOM 674 C CA . TYR A 1 86 ? 8.713 -3.202 -22.406 1.00 77.06 86 TYR A CA 1
ATOM 675 C C . TYR A 1 86 ? 8.707 -4.295 -21.323 1.00 77.06 86 TYR A C 1
ATOM 677 O O . TYR A 1 86 ? 8.251 -4.080 -20.203 1.00 77.06 86 TYR A O 1
ATOM 685 N N . LYS A 1 87 ? 9.266 -5.473 -21.625 1.00 79.44 87 LYS A N 1
ATOM 686 C CA . LYS A 1 87 ? 9.431 -6.535 -20.621 1.00 79.44 87 LYS A CA 1
ATOM 687 C C . LYS A 1 87 ? 10.361 -6.101 -19.493 1.00 79.44 87 LYS A C 1
ATOM 689 O O . LYS A 1 87 ? 10.058 -6.354 -18.333 1.00 79.44 87 LYS A O 1
ATOM 694 N N . ASP A 1 88 ? 11.463 -5.439 -19.820 1.00 81.06 88 ASP A N 1
ATOM 695 C CA . ASP A 1 88 ? 12.432 -4.966 -18.838 1.00 81.06 88 ASP A CA 1
ATOM 696 C C . ASP A 1 88 ? 11.782 -3.928 -17.911 1.00 81.06 88 ASP A C 1
ATOM 698 O O . ASP A 1 88 ? 11.932 -4.026 -16.693 1.00 81.06 88 ASP A O 1
ATOM 702 N N . THR A 1 89 ? 10.965 -3.010 -18.445 1.00 80.38 89 THR A N 1
ATOM 703 C CA . THR A 1 89 ? 10.200 -2.064 -17.618 1.00 80.38 89 THR A CA 1
ATOM 704 C C . THR A 1 89 ? 9.203 -2.765 -16.703 1.00 80.38 89 THR A C 1
ATOM 706 O O . THR A 1 89 ? 9.170 -2.457 -15.514 1.00 80.38 89 THR A O 1
ATOM 709 N N . ASP A 1 90 ? 8.450 -3.749 -17.199 1.00 83.50 90 ASP A N 1
ATOM 710 C CA . ASP A 1 90 ? 7.488 -4.490 -16.374 1.00 83.50 90 ASP A CA 1
ATOM 711 C C . ASP A 1 90 ? 8.190 -5.275 -15.258 1.00 83.50 90 ASP A C 1
ATOM 713 O O . ASP A 1 90 ? 7.755 -5.274 -14.105 1.00 83.50 90 ASP A O 1
ATOM 717 N N . THR A 1 91 ? 9.320 -5.919 -15.570 1.00 87.75 91 THR A N 1
ATOM 718 C CA . THR A 1 91 ? 10.101 -6.657 -14.565 1.00 87.75 91 THR A CA 1
ATOM 719 C C . THR A 1 91 ? 10.689 -5.740 -13.497 1.00 87.75 91 THR A C 1
ATOM 721 O O . THR A 1 91 ? 10.739 -6.121 -12.324 1.00 87.75 91 THR A O 1
ATOM 724 N N . LEU A 1 92 ? 11.105 -4.531 -13.879 1.00 87.56 92 LEU A N 1
ATOM 725 C CA . LEU A 1 92 ? 11.613 -3.528 -12.954 1.00 87.56 92 LEU A CA 1
ATOM 726 C C . LEU A 1 92 ? 10.502 -3.047 -12.017 1.00 87.56 92 LEU A C 1
ATOM 728 O O . LEU A 1 92 ? 10.700 -3.067 -10.805 1.00 87.56 92 LEU A O 1
ATOM 732 N N . LEU A 1 93 ? 9.323 -2.716 -12.553 1.00 87.50 93 LEU A N 1
ATOM 733 C CA . LEU A 1 93 ? 8.168 -2.295 -11.755 1.00 87.50 93 LEU A CA 1
ATOM 734 C C . LEU A 1 93 ? 7.746 -3.368 -10.745 1.00 87.50 93 LEU A C 1
ATOM 736 O O . LEU A 1 93 ? 7.555 -3.066 -9.570 1.00 87.50 93 LEU A O 1
ATOM 740 N N . LEU A 1 94 ? 7.695 -4.636 -11.161 1.00 88.75 94 LEU A N 1
ATOM 741 C CA . LEU A 1 94 ? 7.386 -5.752 -10.260 1.00 88.75 94 LEU A CA 1
ATOM 742 C C . LEU A 1 94 ? 8.420 -5.901 -9.136 1.00 88.75 94 LEU A C 1
ATOM 744 O O . LEU A 1 94 ? 8.079 -6.256 -8.006 1.00 88.75 94 LEU A O 1
ATOM 748 N N . LYS A 1 95 ? 9.702 -5.661 -9.434 1.00 89.75 95 LYS A N 1
ATOM 749 C CA . LYS A 1 95 ? 10.769 -5.699 -8.427 1.00 89.75 95 LYS A CA 1
ATOM 750 C C . LYS A 1 95 ? 10.627 -4.549 -7.431 1.00 89.75 95 LYS A C 1
ATOM 752 O O . LYS A 1 95 ? 10.795 -4.774 -6.234 1.00 89.75 95 LYS A O 1
ATOM 757 N N . GLU A 1 96 ? 10.307 -3.351 -7.912 1.00 91.38 96 GLU A N 1
ATOM 758 C CA . GLU A 1 96 ? 10.021 -2.193 -7.062 1.00 91.38 96 GLU A CA 1
ATOM 759 C C . GLU A 1 96 ? 8.826 -2.465 -6.147 1.00 91.38 96 GLU A C 1
ATOM 761 O O . GLU A 1 96 ? 8.948 -2.298 -4.936 1.00 91.38 96 GLU A O 1
ATOM 766 N N . GLU A 1 97 ? 7.710 -2.959 -6.691 1.00 92.12 97 GLU A N 1
ATOM 767 C CA . GLU A 1 97 ? 6.509 -3.314 -5.921 1.00 92.12 97 GLU A CA 1
ATOM 768 C C . GLU A 1 97 ? 6.818 -4.327 -4.817 1.00 92.12 97 GLU A C 1
ATOM 770 O O . GLU A 1 97 ? 6.415 -4.133 -3.672 1.00 92.12 97 GLU A O 1
ATOM 775 N N . LYS A 1 98 ? 7.598 -5.374 -5.115 1.00 93.00 98 LYS A N 1
ATOM 776 C CA . LYS A 1 98 ? 8.046 -6.333 -4.090 1.00 93.00 98 LYS A CA 1
ATOM 777 C C . LYS A 1 98 ? 8.864 -5.662 -2.984 1.00 93.00 98 LYS A C 1
ATOM 779 O O . LYS A 1 98 ? 8.714 -6.012 -1.811 1.00 93.00 98 LYS A O 1
ATOM 784 N N . GLY A 1 99 ? 9.718 -4.706 -3.347 1.00 92.50 99 GLY A N 1
ATOM 785 C CA . GLY A 1 99 ? 10.474 -3.896 -2.393 1.00 92.50 99 GLY A CA 1
ATOM 786 C C . GLY A 1 99 ? 9.55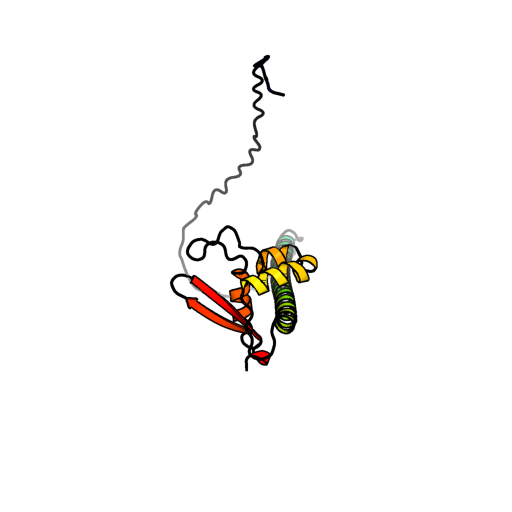4 -3.073 -1.492 1.00 92.50 99 GLY A C 1
ATOM 787 O O . GLY A 1 99 ? 9.704 -3.108 -0.273 1.00 92.50 99 GLY A O 1
ATOM 788 N N . VAL A 1 100 ? 8.552 -2.415 -2.080 1.00 92.94 100 VAL A N 1
ATOM 789 C CA . VAL A 1 100 ? 7.536 -1.649 -1.345 1.00 92.94 100 VAL A CA 1
ATOM 790 C C . VAL A 1 100 ? 6.767 -2.537 -0.371 1.00 92.94 100 VAL A C 1
ATOM 792 O O . VAL A 1 100 ? 6.651 -2.195 0.802 1.00 92.94 100 VAL A O 1
ATOM 795 N N . VAL A 1 101 ? 6.295 -3.698 -0.827 1.00 94.38 101 VAL A N 1
ATOM 796 C CA . VAL A 1 101 ? 5.582 -4.684 0.001 1.00 94.38 101 VAL A CA 1
ATOM 797 C C . VAL A 1 101 ? 6.435 -5.147 1.176 1.00 94.38 101 VAL A C 1
ATOM 799 O O . VAL A 1 101 ? 5.958 -5.203 2.306 1.00 94.38 101 VAL A O 1
ATOM 802 N N . SER A 1 102 ? 7.717 -5.411 0.938 1.00 94.56 102 SER A N 1
ATOM 803 C CA . SER A 1 102 ? 8.638 -5.818 2.003 1.00 94.56 102 SER A CA 1
ATOM 804 C C . SER A 1 102 ? 8.812 -4.708 3.044 1.00 94.56 102 SER A C 1
ATOM 806 O O . SER A 1 102 ? 8.733 -4.968 4.242 1.00 94.56 102 SER A O 1
ATOM 808 N N . SER A 1 103 ? 8.987 -3.457 2.603 1.00 94.19 103 SER A N 1
ATOM 809 C CA . SER A 1 103 ? 9.068 -2.302 3.505 1.00 94.19 103 SER A CA 1
ATOM 810 C C . SER A 1 103 ? 7.777 -2.088 4.297 1.00 94.19 103 SER A C 1
ATOM 812 O O . SER A 1 103 ? 7.845 -1.816 5.492 1.00 94.19 103 SER A O 1
ATOM 814 N N . LEU A 1 104 ? 6.613 -2.246 3.660 1.00 94.62 104 LEU A N 1
ATOM 815 C CA . LEU A 1 104 ? 5.308 -2.172 4.319 1.00 94.62 104 LEU A CA 1
ATOM 816 C C . LEU A 1 104 ? 5.174 -3.233 5.411 1.00 94.62 104 LEU A C 1
ATOM 818 O O . LEU A 1 104 ? 4.732 -2.917 6.509 1.00 94.62 104 LEU A O 1
ATOM 822 N N . ALA A 1 105 ? 5.584 -4.471 5.137 1.00 94.06 105 ALA A N 1
ATOM 823 C CA . ALA A 1 105 ? 5.494 -5.552 6.109 1.00 94.06 105 ALA A CA 1
ATOM 824 C C . ALA A 1 105 ? 6.390 -5.314 7.330 1.00 94.06 105 ALA A C 1
ATOM 826 O O . ALA A 1 105 ? 5.941 -5.478 8.463 1.00 94.06 105 ALA A O 1
ATOM 827 N N . ILE A 1 106 ? 7.630 -4.869 7.117 1.00 93.56 106 ILE A N 1
ATOM 828 C CA . ILE A 1 106 ? 8.537 -4.514 8.217 1.00 93.56 106 ILE A CA 1
ATOM 829 C C . ILE A 1 106 ? 7.928 -3.383 9.049 1.00 93.56 106 ILE A C 1
ATOM 831 O O . ILE A 1 106 ? 7.794 -3.500 10.260 1.00 93.56 106 ILE A O 1
ATOM 835 N N . LEU A 1 107 ? 7.482 -2.316 8.390 1.00 94.12 107 LEU A N 1
ATOM 836 C CA . LEU A 1 107 ? 6.996 -1.130 9.079 1.00 94.12 107 LEU A CA 1
ATOM 837 C C . LEU A 1 107 ? 5.675 -1.380 9.819 1.00 94.12 107 LEU A C 1
ATOM 839 O O . LEU A 1 107 ? 5.499 -0.879 10.922 1.00 94.12 107 LEU A O 1
ATOM 843 N N . ILE A 1 108 ? 4.761 -2.186 9.271 1.00 93.94 108 ILE A N 1
ATOM 844 C CA . ILE A 1 108 ? 3.554 -2.596 10.001 1.00 93.94 108 ILE A CA 1
ATOM 845 C C . ILE A 1 108 ? 3.939 -3.461 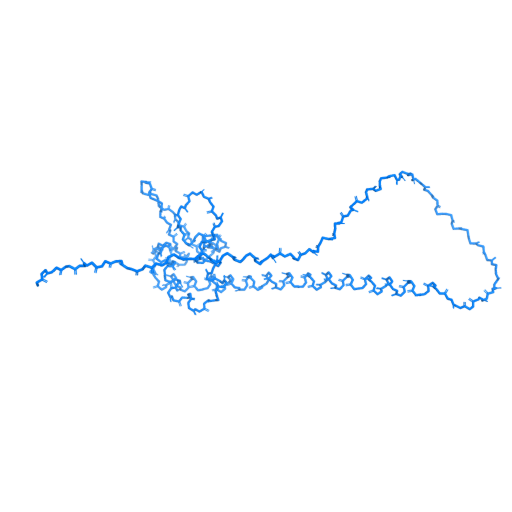11.208 1.00 93.94 108 ILE A C 1
ATOM 847 O O . ILE A 1 108 ? 3.442 -3.194 12.296 1.00 93.94 108 ILE A O 1
ATOM 851 N N . SER A 1 109 ? 4.875 -4.408 11.058 1.00 93.62 109 SER A N 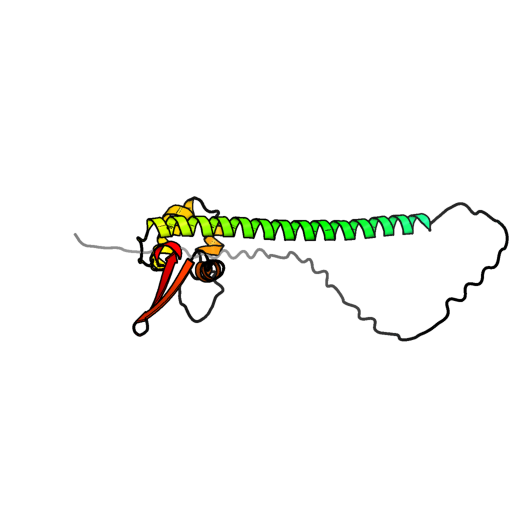1
ATOM 852 C CA . SER A 1 109 ? 5.370 -5.221 12.187 1.00 93.62 109 SER A CA 1
ATOM 853 C C . SER A 1 109 ? 5.956 -4.370 13.318 1.00 93.62 109 SER A C 1
ATOM 855 O O . SER A 1 109 ? 5.788 -4.703 14.486 1.00 93.62 109 SER A O 1
ATOM 857 N N . ASP A 1 110 ? 6.615 -3.261 12.977 1.00 93.00 110 ASP A N 1
ATOM 858 C CA . ASP A 1 110 ? 7.183 -2.327 13.953 1.00 93.00 110 ASP A CA 1
ATOM 859 C C . ASP A 1 110 ? 6.120 -1.435 14.622 1.00 93.00 110 ASP A C 1
ATOM 861 O O . ASP A 1 110 ? 6.338 -0.920 15.720 1.00 93.00 110 ASP A O 1
ATOM 865 N N . LEU A 1 111 ? 4.988 -1.189 13.951 1.00 91.56 111 LEU A N 1
ATOM 866 C CA . LEU A 1 111 ? 3.949 -0.257 14.401 1.00 91.56 111 LEU A CA 1
ATOM 867 C C . LEU A 1 111 ? 2.811 -0.907 15.187 1.00 91.56 111 LEU A C 1
ATOM 869 O O . LEU A 1 111 ? 2.082 -0.171 15.862 1.00 91.56 111 LEU A O 1
ATOM 873 N N . CYS A 1 112 ? 2.613 -2.218 15.057 1.00 89.69 112 CYS A N 1
ATOM 874 C CA . CYS A 1 112 ? 1.509 -2.931 15.689 1.00 89.69 112 CYS A CA 1
ATOM 875 C C . CYS A 1 112 ? 1.942 -4.280 16.272 1.00 89.69 112 CYS A C 1
ATOM 877 O O . CYS A 1 112 ? 2.715 -5.020 15.664 1.00 89.69 112 CYS A O 1
ATOM 879 N N . GLY A 1 113 ? 1.401 -4.609 17.445 1.00 84.44 113 GLY A 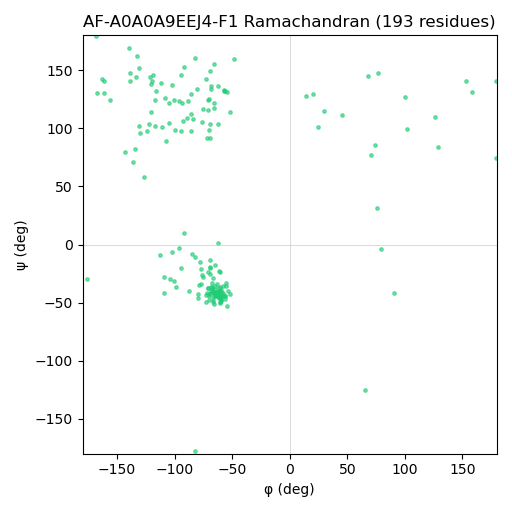N 1
ATOM 880 C CA . GLY A 1 113 ? 1.523 -5.932 18.050 1.00 84.44 113 GLY A CA 1
ATOM 881 C C . GLY A 1 113 ? 0.512 -6.949 17.495 1.00 84.44 113 GLY A C 1
ATOM 882 O O . GLY A 1 113 ? -0.289 -6.635 16.610 1.00 84.44 113 GLY A O 1
ATOM 883 N N . PRO A 1 114 ? 0.513 -8.185 18.022 1.00 86.62 114 PRO A N 1
ATOM 884 C CA . PRO A 1 114 ? -0.490 -9.189 17.674 1.00 86.62 114 PRO A CA 1
ATOM 885 C C . PRO A 1 114 ? -1.920 -8.684 17.941 1.00 86.62 114 PRO A C 1
ATOM 887 O O . PRO A 1 114 ? -2.206 -8.152 19.012 1.00 86.62 114 PRO A O 1
ATOM 890 N N . GLY A 1 115 ? -2.818 -8.853 16.972 1.00 83.94 115 GLY A N 1
ATOM 891 C CA . GLY A 1 115 ? -4.221 -8.433 17.016 1.00 83.94 115 GLY A CA 1
ATOM 892 C C . GLY A 1 115 ? -4.470 -6.946 16.738 1.00 83.94 115 GLY A C 1
ATOM 893 O O . GLY A 1 115 ? -5.626 -6.524 16.676 1.00 83.94 115 GLY A O 1
ATOM 894 N N . GLU A 1 116 ? -3.421 -6.143 16.557 1.00 90.69 116 GLU A N 1
ATOM 895 C CA . GLU A 1 116 ? -3.544 -4.703 16.345 1.00 90.69 116 GLU A CA 1
ATOM 896 C C . GLU A 1 116 ? -3.617 -4.320 14.860 1.00 90.69 116 GLU A C 1
ATOM 898 O O . GLU A 1 116 ? -3.086 -4.990 13.974 1.00 90.69 116 GLU A O 1
ATOM 903 N N . TRP A 1 117 ? -4.276 -3.190 14.597 1.00 93.19 117 TRP A N 1
ATOM 904 C CA . TRP A 1 117 ? -4.477 -2.643 13.257 1.00 93.19 117 TRP A CA 1
ATOM 905 C C . TRP A 1 117 ? -3.874 -1.246 13.156 1.00 93.19 117 TRP A C 1
ATOM 907 O O . TRP A 1 117 ? -4.053 -0.408 14.042 1.00 93.19 117 TRP A O 1
ATOM 917 N N . VAL A 1 118 ? -3.210 -0.957 12.039 1.00 95.12 118 VAL A N 1
ATOM 918 C CA . VAL A 1 118 ? -2.588 0.342 11.778 1.00 95.12 118 VAL A CA 1
ATOM 919 C C . VAL A 1 118 ? -3.539 1.213 10.951 1.00 95.12 118 VAL A C 1
ATOM 921 O O . VAL A 1 118 ? -3.937 0.810 9.856 1.00 95.12 118 VAL A O 1
ATOM 924 N N . PRO A 1 119 ? -3.900 2.425 11.416 1.00 94.25 119 PRO A N 1
ATOM 925 C CA . PRO A 1 119 ? -4.636 3.382 10.595 1.00 94.25 119 PRO A CA 1
ATOM 926 C C . PRO A 1 119 ? -3.819 3.793 9.362 1.00 94.25 119 PRO A C 1
ATOM 928 O O . PRO A 1 119 ? -2.644 4.147 9.492 1.00 94.25 119 PRO A O 1
ATOM 931 N N . MET A 1 120 ? -4.448 3.856 8.185 1.00 93.50 120 MET A N 1
ATOM 932 C CA . MET A 1 120 ? -3.792 4.289 6.940 1.00 93.50 120 MET A CA 1
ATOM 933 C C . MET A 1 120 ? -3.053 5.634 7.027 1.00 93.50 120 MET A C 1
ATOM 935 O O . MET A 1 120 ? -1.918 5.703 6.552 1.00 93.50 120 MET A O 1
ATOM 939 N N . PRO A 1 121 ? -3.605 6.689 7.665 1.00 92.06 121 PRO A N 1
ATOM 940 C CA . PRO A 1 121 ? -2.885 7.956 7.805 1.00 92.06 121 PRO A CA 1
ATOM 941 C C . PRO A 1 121 ? -1.569 7.819 8.586 1.00 92.06 121 PRO A C 1
ATOM 943 O O . PRO A 1 121 ? -0.574 8.466 8.253 1.00 92.06 121 PRO A O 1
ATOM 946 N N . LYS A 1 122 ? -1.552 6.957 9.615 1.00 94.12 122 LYS A N 1
ATOM 947 C CA . LYS A 1 122 ? -0.357 6.694 10.427 1.00 94.12 122 LYS A CA 1
ATOM 948 C C . LYS A 1 122 ? 0.680 5.930 9.607 1.00 94.12 122 LYS A C 1
ATOM 950 O O . LYS A 1 122 ? 1.831 6.347 9.557 1.00 94.12 122 LYS A O 1
ATOM 955 N N . LEU A 1 123 ? 0.255 4.867 8.919 1.00 94.50 123 LEU A N 1
ATOM 956 C CA . LEU A 1 123 ? 1.123 4.091 8.033 1.00 94.50 123 LEU A CA 1
ATOM 957 C C . LEU A 1 123 ? 1.774 4.975 6.959 1.00 94.50 123 LEU A C 1
ATOM 959 O O . LEU A 1 123 ? 2.980 4.906 6.742 1.00 94.50 123 LEU A O 1
ATOM 963 N N . HIS A 1 124 ? 0.981 5.827 6.308 1.00 93.06 124 HIS A N 1
ATOM 964 C CA . HIS A 1 124 ? 1.463 6.744 5.277 1.00 93.06 124 HIS A CA 1
ATOM 965 C C . HIS A 1 124 ? 2.515 7.723 5.806 1.00 93.06 124 HIS A C 1
ATOM 967 O O . HIS A 1 124 ? 3.566 7.886 5.185 1.00 93.06 124 HIS A O 1
ATOM 973 N N . SER A 1 125 ? 2.266 8.314 6.977 1.00 92.88 125 SER A N 1
ATOM 974 C CA . SER A 1 125 ? 3.201 9.249 7.614 1.00 92.88 125 SER A CA 1
ATOM 975 C C . SER A 1 125 ? 4.540 8.575 7.934 1.00 92.88 125 SER A C 1
ATOM 977 O O . SER A 1 125 ? 5.600 9.103 7.604 1.00 92.88 125 SER A O 1
ATOM 979 N N . GLU A 1 126 ? 4.495 7.368 8.501 1.00 94.31 126 GLU A N 1
ATOM 980 C CA . GLU A 1 126 ? 5.685 6.588 8.863 1.00 94.31 126 GLU A CA 1
ATOM 981 C C . GLU A 1 126 ? 6.463 6.112 7.625 1.00 94.31 126 GLU A C 1
ATOM 983 O O . GLU A 1 126 ? 7.695 6.137 7.616 1.00 94.31 126 GLU A O 1
ATOM 988 N N . LEU A 1 127 ? 5.770 5.742 6.541 1.00 92.69 127 LEU A N 1
ATOM 989 C CA . LEU A 1 127 ? 6.407 5.451 5.253 1.00 92.69 127 LEU A CA 1
ATOM 990 C C . LEU A 1 127 ? 7.145 6.670 4.712 1.00 92.69 127 LEU A C 1
ATOM 992 O O . LEU A 1 127 ? 8.287 6.539 4.280 1.00 92.69 127 LEU A O 1
ATOM 996 N N . LEU A 1 128 ? 6.522 7.847 4.744 1.00 90.94 128 LEU A N 1
ATOM 997 C CA . LEU A 1 128 ? 7.134 9.073 4.241 1.00 90.94 128 LEU A CA 1
ATOM 998 C C . LEU A 1 128 ? 8.370 9.462 5.065 1.00 90.94 128 LEU A C 1
ATOM 1000 O O . LEU A 1 128 ? 9.397 9.841 4.500 1.00 90.94 128 LEU A O 1
ATOM 1004 N N . GLU A 1 129 ? 8.297 9.319 6.388 1.00 91.62 129 GLU A N 1
ATOM 1005 C CA . GLU A 1 129 ? 9.380 9.683 7.301 1.00 91.62 129 GLU A CA 1
ATOM 1006 C C . GLU A 1 129 ? 10.569 8.713 7.244 1.00 91.62 129 GLU A C 1
ATOM 1008 O O . GLU A 1 129 ? 11.724 9.153 7.134 1.00 91.62 129 GLU A O 1
ATOM 1013 N N . ARG A 1 130 ? 10.297 7.404 7.337 1.00 89.69 130 ARG A N 1
ATOM 1014 C CA . ARG A 1 130 ? 11.332 6.364 7.459 1.00 89.69 130 ARG A CA 1
ATOM 1015 C C . ARG A 1 130 ? 11.837 5.884 6.111 1.00 89.69 130 ARG A C 1
ATOM 1017 O O . ARG A 1 130 ? 13.032 5.655 5.945 1.00 89.69 130 ARG A O 1
ATOM 1024 N N . VAL A 1 131 ? 10.930 5.725 5.152 1.00 85.88 131 VAL A N 1
ATOM 1025 C CA . VAL A 1 131 ? 11.208 5.039 3.885 1.00 85.88 131 VAL A CA 1
ATOM 1026 C C . VAL A 1 131 ? 11.255 6.014 2.709 1.00 85.88 131 VAL A C 1
ATOM 1028 O O . VAL A 1 131 ? 12.023 5.805 1.774 1.00 85.88 131 VAL A O 1
ATOM 1031 N N . GLY A 1 132 ? 10.544 7.142 2.784 1.00 83.69 132 GLY A N 1
ATOM 1032 C CA . GLY A 1 132 ? 10.536 8.180 1.750 1.00 83.69 132 GLY A CA 1
ATOM 1033 C C . GLY A 1 132 ? 11.911 8.798 1.478 1.00 83.69 132 GLY A C 1
ATOM 1034 O O . GLY A 1 132 ? 12.157 9.272 0.376 1.00 83.69 132 GLY A O 1
ATOM 1035 N N . LYS A 1 133 ? 12.836 8.735 2.446 1.00 84.44 133 LYS A N 1
ATOM 1036 C CA . LYS A 1 133 ? 14.243 9.151 2.277 1.00 84.44 133 LYS A CA 1
ATOM 1037 C C . LYS A 1 133 ? 15.096 8.131 1.513 1.00 84.44 133 LYS A C 1
ATOM 1039 O O . LYS A 1 133 ? 16.161 8.482 1.018 1.00 84.44 133 LYS A O 1
ATOM 1044 N N . ILE A 1 134 ? 14.658 6.873 1.474 1.00 88.25 134 ILE A N 1
ATOM 1045 C CA . ILE A 1 134 ? 15.366 5.740 0.861 1.00 88.25 134 ILE A CA 1
ATOM 1046 C C . ILE A 1 134 ? 14.803 5.459 -0.537 1.00 88.25 134 ILE A C 1
ATOM 1048 O O . ILE A 1 134 ? 15.541 5.090 -1.449 1.00 88.25 134 ILE A O 1
ATOM 1052 N N . TRP A 1 135 ? 13.492 5.617 -0.710 1.00 90.56 135 TRP A N 1
ATOM 1053 C CA . TRP A 1 135 ? 12.818 5.424 -1.988 1.00 90.56 135 TRP A CA 1
ATOM 1054 C C . TRP A 1 135 ? 13.174 6.508 -3.003 1.00 90.56 135 TRP A C 1
ATOM 1056 O O . TRP A 1 135 ? 13.428 7.663 -2.661 1.00 90.56 135 TRP A O 1
ATOM 1066 N N . SER A 1 136 ? 13.161 6.132 -4.283 1.00 89.31 136 SER A N 1
ATOM 1067 C CA . SER A 1 136 ? 13.326 7.097 -5.366 1.00 89.31 136 SER A CA 1
ATOM 1068 C C . SER A 1 136 ? 12.134 8.058 -5.411 1.00 89.31 136 SER A C 1
ATOM 1070 O O . SER A 1 136 ? 11.016 7.719 -5.012 1.00 89.31 136 SER A O 1
ATOM 1072 N N . HIS A 1 137 ? 12.354 9.255 -5.956 1.00 88.38 137 HIS A N 1
ATOM 1073 C CA . HIS A 1 137 ? 11.288 10.244 -6.127 1.00 88.38 137 HIS A CA 1
ATOM 1074 C C . HIS A 1 137 ? 10.093 9.681 -6.919 1.00 88.38 137 HIS A C 1
ATOM 1076 O O . HIS A 1 137 ? 8.942 9.981 -6.607 1.00 88.38 137 HIS A O 1
ATOM 1082 N N . ASP A 1 138 ? 10.346 8.816 -7.905 1.00 88.12 138 ASP A N 1
ATOM 1083 C CA . ASP A 1 138 ? 9.285 8.162 -8.670 1.00 88.12 138 ASP A CA 1
ATOM 1084 C C . ASP A 1 138 ? 8.470 7.172 -7.837 1.00 88.12 138 ASP A C 1
ATOM 1086 O O . ASP A 1 138 ? 7.252 7.124 -7.992 1.00 88.12 138 ASP A O 1
ATOM 1090 N N . MET A 1 139 ? 9.098 6.423 -6.927 1.00 89.69 139 MET A N 1
ATOM 1091 C CA . MET A 1 139 ? 8.380 5.530 -6.012 1.00 89.69 139 MET A CA 1
ATOM 1092 C C . MET A 1 139 ? 7.525 6.320 -5.021 1.00 89.69 139 MET A C 1
ATOM 1094 O O . MET A 1 139 ? 6.354 5.997 -4.835 1.00 89.69 139 MET A O 1
ATOM 1098 N N . VAL A 1 140 ? 8.078 7.381 -4.424 1.00 89.31 140 VAL A N 1
ATOM 1099 C CA . VAL A 1 140 ? 7.328 8.256 -3.508 1.00 89.31 140 VAL A CA 1
ATOM 1100 C C . VAL A 1 140 ? 6.133 8.868 -4.233 1.00 89.31 140 VAL A C 1
ATOM 1102 O O . VAL A 1 140 ? 5.008 8.746 -3.760 1.00 89.31 140 VAL A O 1
ATOM 1105 N N . ARG A 1 141 ? 6.340 9.432 -5.427 1.00 88.62 141 ARG A N 1
ATOM 1106 C CA . ARG A 1 141 ? 5.255 10.007 -6.227 1.00 88.62 141 ARG A CA 1
ATOM 1107 C C . ARG A 1 141 ? 4.190 8.975 -6.599 1.00 88.62 141 ARG A C 1
ATOM 1109 O O . ARG A 1 141 ? 3.008 9.291 -6.577 1.00 88.62 141 ARG A O 1
ATOM 1116 N N . ARG A 1 142 ? 4.598 7.753 -6.945 1.00 88.12 142 ARG A N 1
ATOM 1117 C CA . ARG A 1 142 ? 3.686 6.692 -7.386 1.00 88.12 142 ARG A CA 1
ATOM 1118 C C . ARG A 1 142 ? 2.854 6.121 -6.243 1.00 88.12 142 ARG A C 1
ATOM 1120 O O . ARG A 1 142 ? 1.668 5.897 -6.432 1.00 88.12 142 ARG A O 1
ATOM 1127 N N . TYR A 1 143 ? 3.458 5.869 -5.084 1.00 88.56 143 TYR A N 1
ATOM 1128 C CA . TYR A 1 143 ? 2.799 5.142 -3.993 1.00 88.56 143 TYR A CA 1
ATOM 1129 C C . TYR A 1 143 ? 2.332 6.040 -2.845 1.00 88.56 143 TYR A C 1
ATOM 1131 O O . TYR A 1 143 ? 1.354 5.705 -2.188 1.00 88.56 143 TYR A O 1
ATOM 1139 N N . LEU A 1 144 ? 3.006 7.165 -2.590 1.00 87.56 144 LEU A N 1
ATOM 1140 C CA . LEU A 1 144 ? 2.763 8.023 -1.422 1.00 87.56 144 LEU A CA 1
ATOM 1141 C C . LEU A 1 144 ? 2.176 9.396 -1.772 1.00 87.56 144 LEU A C 1
ATOM 1143 O O . LEU A 1 144 ? 1.783 10.123 -0.860 1.00 87.56 144 LEU A O 1
ATOM 1147 N N . THR A 1 145 ? 2.114 9.771 -3.049 1.00 84.19 145 THR A N 1
ATOM 1148 C CA . THR A 1 145 ? 1.536 11.048 -3.483 1.00 84.19 145 THR A CA 1
ATOM 1149 C C . THR A 1 145 ? 0.242 10.805 -4.249 1.00 84.19 145 THR A C 1
ATOM 1151 O O . THR A 1 145 ? 0.158 9.896 -5.071 1.00 84.19 145 THR A O 1
ATOM 1154 N N . GLN A 1 146 ? -0.766 11.645 -4.004 1.00 75.12 146 GLN A N 1
ATOM 1155 C CA . GLN A 1 146 ? -1.986 11.651 -4.804 1.00 75.12 146 GLN A CA 1
ATOM 1156 C C . GLN A 1 146 ? -1.681 12.212 -6.200 1.00 75.12 146 GLN A C 1
ATOM 1158 O O . GLN A 1 146 ? -1.170 13.323 -6.325 1.00 75.12 146 GLN A O 1
ATOM 1163 N N . GLU A 1 147 ? -2.013 11.467 -7.252 1.00 64.31 147 GLU A N 1
ATOM 1164 C CA . GLU A 1 147 ? -1.936 11.981 -8.620 1.00 64.31 147 GLU A CA 1
ATOM 1165 C C . GLU A 1 147 ? -3.049 13.024 -8.834 1.00 64.31 147 GLU A C 1
ATOM 1167 O O . GLU A 1 147 ? -4.230 12.741 -8.616 1.00 64.31 147 GLU A O 1
ATOM 1172 N N . GLU A 1 148 ? -2.675 14.240 -9.251 1.00 53.06 148 GLU A N 1
ATOM 1173 C CA . GLU A 1 148 ? -3.542 15.434 -9.344 1.00 53.06 148 GLU A CA 1
ATOM 1174 C C . GLU A 1 148 ? -4.730 15.304 -10.332 1.00 53.06 148 GLU A C 1
ATOM 1176 O O . GLU A 1 148 ? -5.523 16.232 -10.467 1.00 53.06 148 GLU A O 1
ATOM 1181 N N . GLY A 1 149 ? -4.899 14.155 -10.998 1.00 54.31 149 GLY A N 1
ATOM 1182 C CA . GLY A 1 149 ? -5.982 13.881 -11.951 1.00 54.31 149 GLY A CA 1
ATOM 1183 C C . GLY A 1 149 ? -7.137 13.008 -11.437 1.00 54.31 149 GLY A C 1
ATOM 1184 O O . GLY A 1 149 ? -8.121 12.841 -12.156 1.00 54.31 149 GLY A O 1
ATOM 1185 N N . SER A 1 150 ? -7.054 12.436 -10.230 1.00 49.84 150 SER A N 1
ATOM 1186 C CA . SER A 1 150 ? -8.097 11.539 -9.700 1.00 49.84 150 SER A CA 1
ATOM 1187 C C . SER A 1 150 ? -9.219 12.331 -9.016 1.00 49.84 150 SER A C 1
ATOM 1189 O O . SER A 1 150 ? -9.090 12.778 -7.872 1.00 49.84 150 SER A O 1
ATOM 1191 N N . SER A 1 151 ? -10.312 12.564 -9.748 1.00 46.88 151 SER A N 1
ATOM 1192 C CA . SER A 1 151 ? -11.472 13.328 -9.289 1.00 46.88 151 SER A CA 1
ATOM 1193 C C . SER A 1 151 ? -12.579 12.449 -8.694 1.00 46.88 151 SER A C 1
ATOM 1195 O O . SER A 1 151 ? -12.873 11.379 -9.215 1.00 46.88 151 SER A O 1
ATOM 1197 N N . THR A 1 152 ? -13.250 13.020 -7.685 1.00 51.91 152 THR A N 1
ATOM 1198 C CA . THR A 1 152 ? -14.606 12.723 -7.176 1.00 51.91 152 THR A CA 1
ATOM 1199 C C . THR A 1 152 ? -14.829 11.401 -6.433 1.00 51.91 152 THR A C 1
ATOM 1201 O O . THR A 1 152 ? -15.447 10.504 -6.977 1.00 51.91 152 THR A O 1
ATOM 1204 N N . GLU A 1 153 ? -14.396 11.328 -5.165 1.00 47.53 153 GLU A N 1
ATOM 1205 C CA . GLU A 1 153 ? -15.267 10.993 -4.003 1.00 47.53 153 GLU A CA 1
ATOM 1206 C C . GLU A 1 153 ? -14.482 11.099 -2.683 1.00 47.53 153 GLU A C 1
ATOM 1208 O O . GLU A 1 153 ? -15.009 11.512 -1.654 1.00 47.53 153 GLU A O 1
ATOM 1213 N N . THR A 1 154 ? -13.171 10.854 -2.727 1.00 49.47 154 THR A N 1
ATOM 1214 C CA . THR A 1 154 ? -12.275 10.980 -1.574 1.00 49.47 154 THR A CA 1
ATOM 1215 C C . THR A 1 154 ? -11.393 12.217 -1.722 1.00 49.47 154 THR A C 1
ATOM 1217 O O . THR A 1 154 ? -10.300 12.158 -2.284 1.00 49.47 154 THR A O 1
ATOM 1220 N N . LYS A 1 155 ? -11.854 13.373 -1.230 1.00 51.22 155 LYS A N 1
ATOM 1221 C CA . LYS A 1 155 ? -10.980 14.545 -1.056 1.00 51.22 155 LYS A CA 1
ATOM 1222 C C . LYS A 1 155 ? -9.727 14.132 -0.254 1.00 51.22 155 LYS A C 1
ATOM 1224 O O . LYS A 1 155 ? -9.843 13.810 0.922 1.00 51.22 155 LYS A O 1
ATOM 1229 N N . GLY A 1 156 ? -8.549 14.168 -0.878 1.00 61.81 156 GLY A N 1
ATOM 1230 C CA . GLY A 1 156 ? -7.274 14.395 -0.186 1.00 61.81 156 GLY A CA 1
ATOM 1231 C C . GLY A 1 156 ? -6.657 13.249 0.622 1.00 61.81 156 GLY A C 1
ATOM 1232 O O . GLY A 1 156 ? -5.994 13.540 1.615 1.00 61.81 156 GLY A O 1
ATOM 1233 N N . ARG A 1 157 ? -6.835 11.973 0.248 1.00 78.81 157 ARG A N 1
ATOM 1234 C CA . ARG A 1 157 ? -6.073 10.871 0.875 1.00 78.81 157 ARG A CA 1
ATOM 1235 C C . ARG A 1 157 ? -4.799 10.583 0.074 1.00 78.81 157 ARG A C 1
ATOM 1237 O O . ARG A 1 157 ? -4.902 9.971 -0.987 1.00 78.81 157 ARG A O 1
ATOM 1244 N N . PRO A 1 158 ? -3.602 10.956 0.560 1.00 82.50 158 PRO A N 1
ATOM 1245 C CA . PRO A 1 158 ? -2.355 10.742 -0.178 1.00 82.50 158 PRO A CA 1
ATOM 1246 C C . PRO A 1 158 ? -1.955 9.259 -0.296 1.00 82.50 158 PRO A C 1
ATOM 1248 O O . PRO A 1 158 ? -1.115 8.915 -1.119 1.00 82.50 158 PRO A O 1
ATOM 1251 N N . TRP A 1 159 ? -2.577 8.365 0.482 1.00 87.81 159 TRP A N 1
ATOM 1252 C CA . TRP A 1 159 ? -2.344 6.915 0.452 1.00 87.81 159 TRP A CA 1
ATOM 1253 C C . TRP A 1 159 ? -3.273 6.139 -0.492 1.00 87.81 159 TRP A C 1
ATOM 1255 O O . TRP A 1 159 ? -3.280 4.910 -0.457 1.00 87.81 159 TRP A O 1
ATOM 1265 N N . CYS A 1 160 ? -4.059 6.809 -1.341 1.00 86.69 160 CYS A N 1
ATOM 1266 C CA . CYS A 1 160 ? -4.969 6.134 -2.275 1.00 86.69 160 CYS A CA 1
ATOM 1267 C C . CYS A 1 160 ? -4.255 5.119 -3.187 1.00 86.69 160 CYS A C 1
ATOM 1269 O O . CYS A 1 160 ? -4.815 4.067 -3.477 1.00 86.69 160 CYS A O 1
ATOM 1271 N N . ASN A 1 161 ? -2.998 5.385 -3.553 1.00 88.56 161 ASN A N 1
ATOM 1272 C CA . ASN A 1 161 ? -2.181 4.499 -4.383 1.00 88.56 161 ASN A CA 1
ATOM 1273 C C . ASN A 1 161 ? -1.593 3.296 -3.618 1.00 88.56 161 ASN A C 1
ATOM 1275 O O . ASN A 1 161 ? -1.171 2.324 -4.243 1.00 88.56 161 ASN A O 1
ATOM 1279 N N . LEU A 1 162 ? -1.599 3.313 -2.277 1.00 90.06 162 LEU A N 1
ATOM 1280 C CA . LEU A 1 162 ? -1.207 2.158 -1.458 1.00 90.06 162 LEU A CA 1
ATOM 1281 C C . LEU A 1 162 ? -2.317 1.112 -1.372 1.00 90.06 162 LEU A C 1
ATOM 1283 O O . LEU A 1 162 ? -2.026 -0.080 -1.334 1.00 90.06 162 LEU A O 1
ATOM 1287 N N . LEU A 1 163 ? -3.580 1.540 -1.356 1.00 90.38 163 LEU A N 1
ATOM 1288 C CA . LEU A 1 163 ? -4.732 0.643 -1.230 1.00 90.38 163 LEU A CA 1
ATOM 1289 C C . LEU A 1 163 ? -4.749 -0.470 -2.298 1.00 90.38 163 LEU A C 1
ATOM 1291 O O . LEU A 1 163 ? -4.803 -1.638 -1.909 1.00 90.38 163 LEU A O 1
ATOM 1295 N N . PRO A 1 164 ? -4.645 -0.179 -3.613 1.00 90.62 164 PRO A N 1
ATOM 1296 C CA . PRO A 1 164 ? -4.639 -1.229 -4.628 1.00 90.62 164 PRO A CA 1
ATOM 1297 C C . PRO A 1 164 ? -3.393 -2.115 -4.541 1.00 90.62 164 PRO A C 1
ATOM 1299 O O . PRO A 1 164 ? -3.464 -3.294 -4.880 1.00 90.62 164 PRO A O 1
ATOM 1302 N N . LEU A 1 165 ? -2.259 -1.579 -4.068 1.00 91.81 165 LEU A N 1
ATOM 1303 C CA . LEU A 1 165 ? -1.056 -2.375 -3.856 1.00 91.81 165 LEU A CA 1
ATOM 1304 C C . LEU A 1 165 ? -1.293 -3.404 -2.748 1.00 91.81 165 LEU A C 1
ATOM 1306 O O . LEU A 1 165 ? -1.081 -4.585 -2.975 1.00 91.81 165 LEU A O 1
ATOM 1310 N N . LEU A 1 166 ? -1.793 -2.981 -1.587 1.00 93.25 166 LEU A N 1
ATOM 1311 C CA . LEU A 1 166 ? -2.089 -3.871 -0.461 1.00 93.25 166 LEU A CA 1
ATOM 1312 C C . LEU A 1 166 ? -3.116 -4.950 -0.834 1.00 93.25 166 LEU A C 1
ATOM 1314 O O . LEU A 1 166 ? -2.924 -6.118 -0.508 1.00 93.25 166 LEU A O 1
ATOM 1318 N N . GLN A 1 167 ? -4.154 -4.583 -1.592 1.00 92.44 167 GLN A N 1
ATOM 1319 C CA . GLN A 1 167 ? -5.157 -5.525 -2.108 1.00 92.44 167 GLN A CA 1
ATOM 1320 C C . GLN A 1 167 ? -4.573 -6.589 -3.044 1.00 92.44 167 GLN A C 1
ATOM 1322 O O . GLN A 1 167 ? -5.168 -7.653 -3.206 1.00 92.44 167 GLN A O 1
ATOM 1327 N N . ARG A 1 168 ? -3.418 -6.323 -3.663 1.00 93.31 168 ARG A N 1
ATOM 1328 C CA . ARG A 1 168 ? -2.741 -7.264 -4.562 1.00 93.31 168 ARG A CA 1
ATOM 1329 C C . ARG A 1 168 ? -1.899 -8.311 -3.835 1.00 93.31 168 ARG A C 1
ATOM 1331 O O . ARG A 1 168 ? -1.465 -9.255 -4.488 1.00 93.31 168 ARG A O 1
ATOM 1338 N N . TYR A 1 169 ? -1.690 -8.142 -2.529 1.00 93.88 169 TYR A N 1
ATOM 1339 C CA . TYR A 1 169 ? -0.927 -9.053 -1.670 1.00 93.88 169 TYR A CA 1
ATOM 1340 C C . TYR A 1 169 ? -1.751 -9.476 -0.433 1.00 93.88 169 TYR A C 1
ATOM 1342 O O . TYR A 1 169 ? -1.333 -9.226 0.705 1.00 93.88 169 TYR A O 1
ATOM 1350 N N . PRO A 1 170 ? -2.939 -10.092 -0.620 1.00 93.38 170 PRO A N 1
ATOM 1351 C CA . PRO A 1 170 ? -3.818 -10.506 0.479 1.00 93.38 170 PRO A CA 1
ATOM 1352 C C . PRO A 1 170 ? -3.214 -11.603 1.366 1.00 93.38 170 PRO A C 1
ATOM 1354 O O . PRO A 1 170 ? -3.665 -11.812 2.486 1.00 93.38 170 PRO A O 1
ATOM 1357 N N . GLU A 1 171 ? -2.193 -12.311 0.887 1.00 92.88 171 GLU A N 1
ATOM 1358 C CA . GLU A 1 171 ? -1.413 -13.271 1.667 1.00 92.88 171 GLU A CA 1
ATOM 1359 C C . GLU A 1 171 ? -0.537 -12.605 2.739 1.00 92.88 171 GLU A C 1
ATOM 1361 O O . GLU A 1 171 ? -0.123 -13.259 3.696 1.00 92.88 171 GLU A O 1
ATOM 1366 N N . HIS A 1 172 ? -0.251 -11.310 2.588 1.00 92.94 172 HIS A N 1
ATOM 1367 C CA . HIS A 1 172 ? 0.586 -10.542 3.505 1.00 92.94 172 HIS A CA 1
ATOM 1368 C C . HIS A 1 172 ? -0.227 -9.538 4.317 1.00 92.94 172 HIS A C 1
ATOM 1370 O O . HIS A 1 172 ? -0.009 -9.400 5.523 1.00 92.94 172 HIS A O 1
ATOM 1376 N N . PHE A 1 173 ? -1.182 -8.862 3.678 1.00 94.75 173 PHE A N 1
ATOM 1377 C CA . PHE A 1 173 ? -1.934 -7.772 4.285 1.00 94.75 173 PHE A CA 1
ATOM 1378 C C . PHE A 1 173 ? -3.426 -8.048 4.297 1.00 94.75 173 PHE A C 1
ATOM 1380 O O . PHE A 1 173 ? -4.000 -8.559 3.339 1.00 94.75 173 PHE A O 1
ATOM 1387 N N . VAL A 1 174 ? -4.071 -7.602 5.366 1.00 93.44 174 VAL A N 1
ATOM 1388 C CA . VAL A 1 174 ? -5.523 -7.523 5.454 1.00 93.44 174 VAL A CA 1
ATOM 1389 C C . VAL A 1 174 ? -5.923 -6.075 5.689 1.00 93.44 174 VAL A C 1
ATOM 1391 O O . VAL A 1 174 ? -5.264 -5.340 6.424 1.00 93.44 174 VAL A O 1
ATOM 1394 N N . MET A 1 175 ? -7.003 -5.651 5.045 1.00 93.31 175 MET A N 1
ATOM 1395 C CA . MET A 1 175 ? -7.533 -4.300 5.164 1.00 93.31 175 MET A CA 1
ATOM 1396 C C . MET A 1 175 ? -8.948 -4.337 5.718 1.00 93.31 175 MET A C 1
ATOM 1398 O O . MET A 1 175 ? -9.728 -5.234 5.404 1.00 93.31 175 MET A O 1
ATOM 1402 N N . THR A 1 176 ? -9.289 -3.327 6.506 1.00 92.12 176 THR A N 1
ATOM 1403 C CA . THR A 1 176 ? -10.659 -3.108 6.961 1.00 92.12 176 THR A CA 1
ATOM 1404 C C . THR A 1 176 ? -11.001 -1.630 6.903 1.00 92.12 176 THR A C 1
ATOM 1406 O O . THR A 1 176 ? -10.148 -0.756 7.080 1.00 92.12 176 THR A O 1
ATOM 1409 N N . THR A 1 177 ? -12.266 -1.344 6.637 1.00 91.31 177 THR A N 1
ATOM 1410 C CA . THR A 1 177 ? -12.812 0.008 6.630 1.00 91.31 177 THR A CA 1
ATOM 1411 C C . THR A 1 177 ? -13.865 0.107 7.710 1.00 91.31 177 THR A C 1
ATOM 1413 O O . THR A 1 177 ? -14.832 -0.652 7.711 1.00 91.31 177 THR A O 1
ATOM 1416 N N . MET A 1 178 ? -13.698 1.062 8.616 1.00 89.06 178 MET A N 1
ATOM 1417 C CA . MET A 1 178 ? -14.677 1.358 9.650 1.00 89.06 178 MET A CA 1
ATOM 1418 C C . MET A 1 178 ? -15.354 2.681 9.329 1.00 89.06 178 MET A C 1
ATOM 1420 O O . MET A 1 178 ? -14.694 3.703 9.150 1.00 89.06 178 MET A O 1
ATOM 1424 N N . THR A 1 179 ? -16.679 2.671 9.273 1.00 89.31 179 THR A N 1
ATOM 1425 C CA . THR A 1 179 ? -17.480 3.874 9.057 1.00 89.31 179 THR A CA 1
ATOM 1426 C C . THR A 1 179 ? -18.129 4.287 10.369 1.00 89.31 179 THR A C 1
ATOM 1428 O O . THR A 1 179 ? -18.873 3.508 10.967 1.00 89.31 179 THR A O 1
ATOM 1431 N N . ARG A 1 180 ? -17.860 5.509 10.828 1.00 88.88 180 ARG A N 1
ATOM 1432 C CA . ARG A 1 180 ? -18.460 6.079 12.037 1.00 88.88 180 ARG A CA 1
ATOM 1433 C C . ARG A 1 180 ? -19.152 7.391 11.682 1.00 88.88 180 ARG A C 1
ATOM 1435 O O . ARG A 1 180 ? -18.511 8.435 11.589 1.00 88.88 180 ARG A O 1
ATOM 1442 N N . GLY A 1 181 ? -20.469 7.323 11.486 1.00 87.69 181 GLY A N 1
ATOM 1443 C CA . GLY A 1 181 ? -21.241 8.436 10.929 1.00 87.69 181 GLY A CA 1
ATOM 1444 C C . GLY A 1 181 ? -20.821 8.700 9.482 1.00 87.69 181 GLY A C 1
ATOM 1445 O O . GLY A 1 181 ? -20.802 7.777 8.675 1.00 87.69 181 GLY A O 1
ATOM 1446 N N . GLU A 1 182 ? -20.438 9.939 9.178 1.00 85.88 182 GLU A N 1
ATOM 1447 C CA . GLU A 1 182 ? -19.955 10.356 7.849 1.00 85.88 182 GLU A CA 1
ATOM 1448 C C . GLU A 1 182 ? -18.454 10.094 7.629 1.00 85.88 182 GLU A C 1
ATOM 1450 O O . GLU A 1 182 ? -17.943 10.262 6.523 1.00 85.88 182 GLU A O 1
ATOM 1455 N N . VAL A 1 183 ? -17.718 9.693 8.673 1.00 81.56 183 VAL A N 1
ATOM 1456 C CA . VAL A 1 183 ? -16.268 9.486 8.591 1.00 81.56 183 VA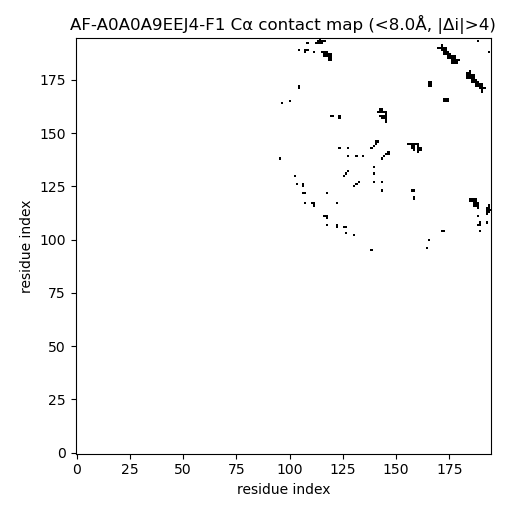L A CA 1
ATOM 1457 C C . VAL A 1 183 ? -15.963 8.026 8.285 1.00 81.56 183 VAL A C 1
ATOM 1459 O O . VAL A 1 183 ? -16.318 7.128 9.052 1.00 81.56 183 VAL A O 1
ATOM 1462 N N . THR A 1 184 ? -15.251 7.792 7.186 1.00 86.06 184 THR A N 1
ATOM 1463 C CA . THR A 1 184 ? -14.710 6.480 6.819 1.00 86.06 184 THR A CA 1
ATOM 1464 C C . THR A 1 184 ? -13.224 6.407 7.175 1.00 86.06 184 THR A C 1
ATOM 1466 O O . THR A 1 184 ? -12.427 7.236 6.742 1.00 86.06 184 THR A O 1
ATOM 1469 N N . SER A 1 185 ? -12.817 5.420 7.964 1.00 89.06 185 SER A N 1
ATOM 1470 C CA . SER A 1 185 ? -11.420 5.204 8.357 1.00 89.06 185 SER A CA 1
ATOM 1471 C C . SER A 1 185 ? -10.929 3.871 7.814 1.00 89.06 185 SER A C 1
ATOM 1473 O O . SER A 1 185 ? -11.601 2.853 7.955 1.00 89.06 185 SER A O 1
ATOM 1475 N N . GLU A 1 186 ? -9.755 3.882 7.192 1.00 92.88 186 GLU A N 1
ATOM 1476 C CA . GLU A 1 186 ? -9.113 2.694 6.624 1.00 92.88 186 GLU A CA 1
ATOM 1477 C C . GLU A 1 186 ? -7.997 2.222 7.552 1.00 92.88 186 GLU A C 1
ATOM 1479 O O . GLU A 1 186 ? -7.202 3.029 8.047 1.00 92.88 186 GLU A O 1
ATOM 1484 N N . TYR A 1 187 ? -7.927 0.912 7.747 1.00 93.62 187 TYR A N 1
ATOM 1485 C CA . TYR A 1 187 ? -6.930 0.249 8.571 1.00 93.62 187 TYR A CA 1
ATOM 1486 C C . TYR A 1 187 ? -6.310 -0.916 7.806 1.00 93.62 187 TYR A C 1
ATOM 1488 O O . TYR A 1 187 ? -6.960 -1.538 6.962 1.00 93.62 187 TYR A O 1
ATOM 1496 N N . VAL A 1 188 ? -5.063 -1.231 8.134 1.00 95.00 188 VAL A N 1
ATOM 1497 C CA . VAL A 1 188 ? -4.344 -2.400 7.625 1.00 95.00 188 VAL A CA 1
ATOM 1498 C C . VAL A 1 188 ? -3.643 -3.127 8.754 1.00 95.00 188 VAL A C 1
ATOM 1500 O O . VAL A 1 188 ? -3.149 -2.510 9.695 1.00 95.00 188 VAL A O 1
ATOM 1503 N N . GLY A 1 189 ? -3.610 -4.445 8.643 1.00 93.69 189 GLY A N 1
ATOM 1504 C CA . GLY A 1 189 ? -2.837 -5.322 9.503 1.00 93.69 189 GLY A CA 1
ATOM 1505 C C . GLY A 1 189 ? -2.060 -6.331 8.670 1.00 93.69 189 GLY A C 1
ATOM 1506 O O . GLY A 1 189 ? -2.359 -6.564 7.495 1.00 93.69 189 GLY A O 1
ATOM 1507 N N . LEU A 1 190 ? -1.058 -6.940 9.294 1.00 93.38 190 LEU A N 1
ATOM 1508 C CA . LEU A 1 190 ? -0.414 -8.128 8.749 1.00 93.38 190 LEU A CA 1
ATOM 1509 C C . LEU A 1 190 ? -1.258 -9.350 9.056 1.00 93.38 190 LEU A C 1
ATOM 1511 O O . LEU A 1 190 ? -1.641 -9.554 10.208 1.00 93.38 190 LEU A O 1
ATOM 1515 N N . VAL A 1 191 ? -1.467 -10.201 8.053 1.00 91.25 191 VAL A N 1
ATOM 1516 C CA . VAL A 1 191 ? -2.210 -11.460 8.218 1.00 91.25 191 VAL A CA 1
ATOM 1517 C C . VAL A 1 191 ? -1.615 -12.296 9.353 1.00 91.25 191 VAL A C 1
ATOM 1519 O O . VAL A 1 191 ? -2.356 -12.833 10.167 1.00 91.25 191 VAL A O 1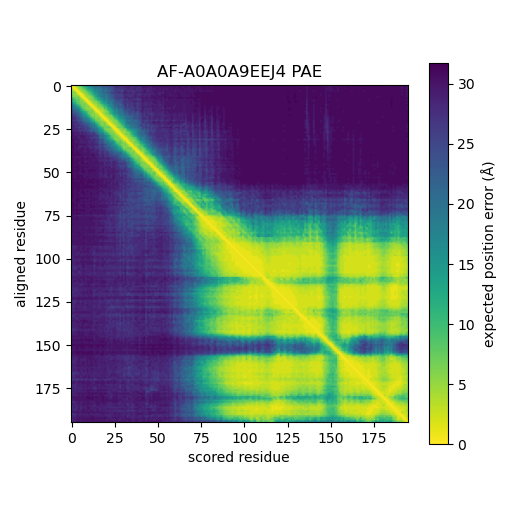
ATOM 1522 N N . SER A 1 192 ? -0.286 -12.339 9.472 1.00 87.00 192 SER A N 1
ATOM 1523 C CA . SER A 1 192 ? 0.421 -13.088 10.518 1.00 87.00 192 SER A CA 1
ATOM 1524 C C . SER A 1 192 ? 0.264 -12.534 11.936 1.00 87.00 192 SER A C 1
ATOM 1526 O O . SER A 1 192 ? 0.577 -13.247 12.882 1.00 87.00 192 SER A O 1
ATOM 1528 N N . LEU A 1 193 ? -0.138 -11.270 12.095 1.00 80.88 193 LEU A N 1
ATOM 1529 C CA . LEU A 1 193 ? -0.291 -10.635 13.408 1.00 80.88 193 LEU A CA 1
ATOM 1530 C C . LEU A 1 193 ? -1.745 -10.587 13.858 1.00 80.88 193 LEU A C 1
ATOM 1532 O O . LEU A 1 193 ? -2.003 -10.631 15.052 1.00 80.88 193 LEU A O 1
ATOM 1536 N N . VAL A 1 194 ? -2.684 -10.473 12.922 1.00 79.06 194 VAL A N 1
ATOM 1537 C CA . VAL A 1 194 ? -4.120 -10.342 13.213 1.00 79.06 194 VAL A CA 1
ATOM 1538 C C . VAL A 1 194 ? -4.889 -11.668 13.157 1.00 79.06 194 VAL A C 1
ATOM 1540 O O . VAL A 1 194 ? -6.091 -11.657 13.423 1.00 79.06 194 VAL A O 1
ATOM 1543 N N . SER A 1 195 ? -4.220 -12.773 12.795 1.00 65.88 195 SER A N 1
ATOM 1544 C CA . SER A 1 195 ? -4.782 -14.137 12.809 1.00 65.88 195 SER A CA 1
ATOM 1545 C C . SER A 1 195 ? -4.657 -14.812 14.169 1.00 65.88 195 SER A C 1
ATOM 1547 O O . SER A 1 195 ? -3.626 -14.594 14.842 1.00 65.88 195 SER A O 1
#

Organism: Arundo donax (NCBI:txid35708)

Solvent-accessible surface area (backbone atoms only — not comparable to full-atom values): 12720 Å² total; per-residue (Å²): 132,88,85,82,85,86,80,91,85,85,83,89,81,89,81,90,78,89,80,85,88,78,89,83,82,84,82,81,84,78,84,75,86,78,82,86,76,92,81,89,75,87,82,92,75,88,78,88,76,89,79,82,90,78,92,73,84,89,77,70,66,69,62,52,53,54,49,48,54,56,45,54,53,50,55,51,46,52,53,49,50,52,52,47,53,52,51,51,52,52,54,49,51,56,52,50,51,53,51,50,52,52,53,49,52,53,52,48,59,76,74,38,59,77,67,40,68,44,46,46,73,59,53,47,51,50,42,51,68,70,42,46,78,74,46,52,71,68,54,40,49,59,38,55,34,62,65,96,80,78,77,89,85,74,88,85,56,39,48,62,51,39,53,65,55,46,68,73,38,60,87,53,33,42,75,49,75,50,72,63,87,92,46,76,44,50,32,39,29,43,41,87,37,59,102

Foldseek 3Di:
DDDDDDDDDDDDDDDDDDDDDDDDDDDDDPDDDDDDDDDDDDDDDDDDDDDDDDDDDDDDPVVVVVVVVVVVVVVVVVVVVVVVVVVVVVVVVVVVLVVVLVVLLVVLPVVDAFQDKAWLVRSLVCCCVPVVVVDDPVSCCQAQADDPPDDDDDPDDSRPNVVVSQVVCVQFKDKDWDDDPPDIIIIMHGPVRND

InterPro domains:
  IPR045178 Transcription regulator Fhl1/FHA1 [PTHR21712] (30-170)

Mean predicted aligned error: 19.23 Å

Sequence (195 aa):
MRSDYPGRSGGDDYGRSNGDNRIKTGNEMRRKLMRQSKKSSGELVISNSYGINADPVGTLSDRVNMLEIRRADKDTENQRLQRRAYKDTDTLLLKEEKGVVSSLAILISDLCGPGEWVPMPKLHSELLERVGKIWSHDMVRRYLTQEEGSSTETKGRPWCNLLPLLQRYPEHFVMTTMTRGEVTSEYVGLVSLVS

pLDDT: mean 70.08, std 21.9, range [32.28, 95.12]

Secondary structure (DSSP, 8-state):
-----------------------------------------------------------SHHHHHHHHHHHHHHHHHHHHHHHHHHHHHHHHHHHHHHHHHHHHHHHHHHH--TT--EEHHHHHHHIIIIITTTS-HHHHHHHTS--TT--SS-TT-TTTTHHHHHHT-TTTEEEEEEEETTEEEEEEEEHHHH-